Protein AF-A0A936KXC2-F1 (afdb_monomer)

Solvent-accessible surface area (backbone atoms only — not comparable to full-atom values): 11146 Å² total; per-residue (Å²): 132,54,77,66,50,55,51,51,50,52,52,43,51,49,46,44,64,73,44,43,49,52,55,50,49,54,51,53,69,64,45,80,49,76,72,37,62,70,39,70,72,42,46,54,49,48,48,54,33,63,31,92,86,5,58,47,42,47,47,50,52,55,43,52,54,50,52,52,51,49,50,53,52,50,54,52,50,52,51,50,51,50,52,52,49,51,52,51,49,50,51,49,52,51,52,51,53,52,50,51,52,52,51,54,52,50,52,52,50,52,51,53,49,45,43,65,73,45,51,52,58,52,52,51,55,48,50,44,50,54,34,45,75,73,73,38,84,56,79,75,73,89,73,89,55,93,49,73,69,28,52,52,48,52,53,50,38,51,50,51,52,51,52,50,52,56,52,52,51,53,52,52,54,52,54,60,71,73,44,99,75,82,78,91,79,72,86,82,66,74,72,77,72,79,82,117

Secondary structure (DSSP, 8-state):
--HHHHHHHHHHHHIIIIIIHHHHHHHHHH-SSGGGGTSHHHHHHHHHHHSTTSHHHHHHHHHHHHHHHHHHHHHHHHHHHHHHHHHHHHHHHHHHHHHHHHHHHHHHHHHHHHIIIIIHHHHHHHHHHHHHHTT--PPPPP----SHHHHHHHHHHHHHHHHHHHHHHHHHHHHHHHSS------TTSTTTTS--

Radius of gyration: 53.3 Å; Cα contacts (8 Å, |Δi|>4): 84; chains: 1; bounding box: 108×40×133 Å

Mean predicted aligned error: 12.62 Å

Sequence (196 aa):
MGKNDIETFKRITLLIEDTLFKYQKILITALPNYDSYLDQRNKNLIKKYVSPRGLITNCNNKILKRVNLLQTNFESSTTYAIQTLETANNRLKNTLIISVIILILSSLILTYTIITLFVFPISKIKHSLDELSLGILPPNISNQRRDEIGEIVNKLNELTTNLKKTAEFSLELGKEIVTPNSKRLAPTMFFKKLFA

pLDDT: mean 87.46, std 13.85, range [41.38, 98.44]

Foldseek 3Di:
DDPVLVVLVVVLVCLVPVFQVVLVVVLCVQPVDDVSCVDPVSVVSCCQAPNCPHRNVVSVVSSVVSVVVSVVVVVVVVVVVVVVVVVVVVVVVVVVVVVVVVVVVVVVVVVVCCCVVPVVLVVVLVVQVVCVVVVHLDDQDDAPDPDPSSVSSVVSNVVSVVVVVVVVVVVVVVVVVPDPDDDDDDPPPVPPPPPD

Structure (mmCIF, N/CA/C/O backbone):
data_AF-A0A936KXC2-F1
#
_entry.id   AF-A0A936KXC2-F1
#
loop_
_atom_site.group_PDB
_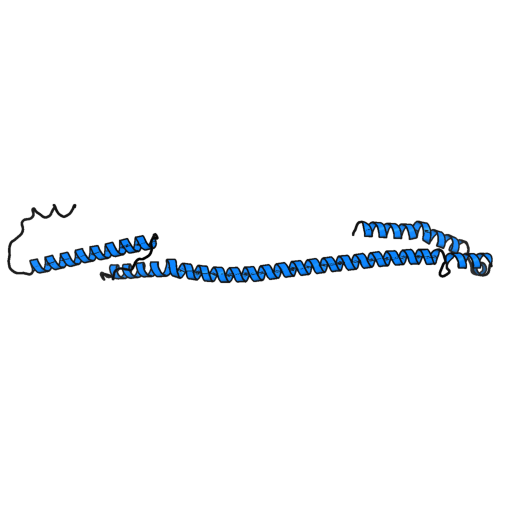atom_site.id
_atom_site.type_symbol
_atom_site.label_atom_id
_atom_site.label_alt_id
_atom_site.label_comp_id
_atom_site.label_asym_id
_atom_site.label_entity_id
_atom_site.label_seq_id
_atom_site.pdbx_PDB_ins_code
_atom_site.Cartn_x
_atom_site.Cartn_y
_atom_site.Cartn_z
_atom_site.occupancy
_atom_site.B_iso_or_equiv
_atom_site.auth_seq_id
_atom_site.auth_comp_id
_atom_site.auth_asym_id
_atom_site.auth_atom_id
_atom_site.pdbx_PDB_model_num
ATOM 1 N N . MET A 1 1 ? 8.541 4.662 -28.165 1.00 60.53 1 MET A N 1
ATOM 2 C CA . MET A 1 1 ? 9.823 4.799 -28.889 1.00 60.53 1 MET A CA 1
ATOM 3 C C . MET A 1 1 ? 10.273 6.244 -28.749 1.00 60.53 1 MET A C 1
ATOM 5 O O . MET A 1 1 ? 9.488 7.130 -29.079 1.00 60.53 1 MET A O 1
ATOM 9 N N . GLY A 1 2 ? 11.437 6.502 -28.147 1.00 77.62 2 GLY A N 1
ATOM 10 C CA . GLY A 1 2 ? 11.885 7.871 -27.882 1.00 77.62 2 GLY A CA 1
ATOM 11 C C . GLY A 1 2 ? 12.183 8.627 -29.180 1.00 77.62 2 GLY A C 1
ATOM 12 O O . GLY A 1 2 ? 12.541 8.013 -30.185 1.00 77.62 2 GLY A O 1
ATOM 13 N N . LYS A 1 3 ? 12.080 9.966 -29.179 1.00 80.12 3 LYS A N 1
ATOM 14 C CA . LYS A 1 3 ? 12.446 10.794 -30.353 1.00 80.12 3 LYS A CA 1
ATOM 15 C C . LYS A 1 3 ? 13.864 10.474 -30.864 1.00 80.12 3 LYS A C 1
ATOM 17 O O . LYS A 1 3 ? 14.079 10.422 -32.071 1.00 80.12 3 LYS A O 1
ATOM 22 N N . ASN A 1 4 ? 14.787 10.178 -29.946 1.00 84.69 4 ASN A N 1
ATOM 23 C CA . ASN A 1 4 ? 16.169 9.794 -30.243 1.00 84.69 4 ASN A CA 1
ATOM 24 C C . ASN A 1 4 ? 16.294 8.400 -30.898 1.00 84.69 4 ASN A C 1
ATOM 26 O O . ASN A 1 4 ? 17.124 8.192 -31.784 1.00 84.69 4 ASN A O 1
ATOM 30 N N . ASP A 1 5 ? 15.440 7.447 -30.520 1.00 87.69 5 ASP A N 1
ATOM 31 C CA . ASP A 1 5 ? 15.430 6.094 -31.097 1.00 87.69 5 ASP A CA 1
ATOM 32 C C . ASP A 1 5 ? 14.926 6.121 -32.543 1.00 87.69 5 ASP A C 1
ATOM 34 O O . ASP A 1 5 ? 15.494 5.476 -33.423 1.00 87.69 5 ASP A O 1
ATOM 38 N N . ILE A 1 6 ? 13.898 6.936 -32.807 1.00 89.69 6 ILE A N 1
ATOM 39 C CA . ILE A 1 6 ? 13.361 7.175 -34.154 1.00 89.69 6 ILE A CA 1
ATOM 40 C C . ILE A 1 6 ? 14.426 7.823 -35.045 1.00 89.69 6 ILE A C 1
ATOM 42 O O . ILE A 1 6 ? 14.602 7.427 -36.196 1.00 89.69 6 ILE A O 1
ATOM 46 N N . GLU A 1 7 ? 15.1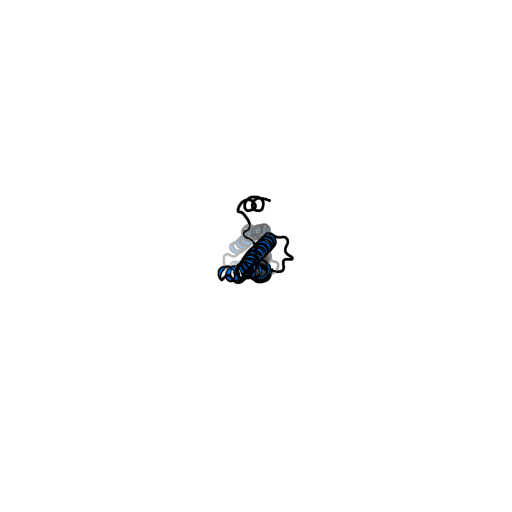59 8.809 -34.528 1.00 91.50 7 GLU A N 1
ATOM 47 C CA . GLU A 1 7 ? 16.256 9.441 -35.263 1.00 91.50 7 GLU A CA 1
ATOM 48 C C . GLU A 1 7 ? 17.405 8.459 -35.534 1.00 91.50 7 GLU A C 1
ATOM 50 O O . GLU A 1 7 ? 17.955 8.426 -36.637 1.00 91.50 7 GLU A O 1
ATOM 55 N N . THR A 1 8 ? 17.742 7.616 -34.557 1.00 90.06 8 THR A N 1
ATOM 56 C CA . THR A 1 8 ? 18.769 6.579 -34.706 1.00 90.06 8 THR A CA 1
ATOM 57 C C . THR A 1 8 ? 18.371 5.556 -35.764 1.00 90.06 8 THR A C 1
ATOM 59 O O . THR A 1 8 ? 19.192 5.246 -36.628 1.00 90.06 8 THR A O 1
ATOM 62 N N . PHE A 1 9 ? 17.114 5.106 -35.762 1.00 92.88 9 PHE A N 1
ATOM 63 C CA . PHE A 1 9 ? 16.564 4.215 -36.782 1.00 92.88 9 PHE A CA 1
ATOM 64 C C . PHE A 1 9 ? 16.626 4.843 -38.180 1.00 92.88 9 PHE A C 1
ATOM 66 O O . PHE A 1 9 ? 17.203 4.251 -39.087 1.00 92.88 9 PHE A O 1
ATOM 73 N N . LYS A 1 10 ? 16.163 6.092 -38.341 1.00 93.25 10 LYS A N 1
ATOM 74 C CA . LYS A 1 10 ? 16.259 6.825 -39.619 1.00 93.25 10 LYS A CA 1
ATOM 75 C C . LYS A 1 10 ? 17.698 6.921 -40.129 1.00 93.25 10 LYS A C 1
ATOM 77 O O . LYS A 1 10 ? 17.954 6.724 -41.311 1.00 93.25 10 LYS A O 1
ATOM 82 N N . ARG A 1 11 ? 18.660 7.196 -39.242 1.00 91.31 11 ARG A N 1
ATOM 83 C CA . ARG A 1 11 ? 20.088 7.250 -39.599 1.00 91.31 11 ARG A CA 1
ATOM 84 C C . ARG A 1 11 ? 20.647 5.889 -40.011 1.00 91.31 11 ARG A C 1
ATOM 86 O O . ARG A 1 11 ? 21.540 5.853 -40.850 1.00 91.31 11 ARG A O 1
ATOM 93 N N . ILE A 1 12 ? 20.164 4.793 -39.424 1.00 92.94 12 ILE A N 1
ATOM 94 C CA . ILE A 1 12 ? 20.518 3.435 -39.858 1.00 92.94 12 ILE A CA 1
ATOM 95 C C . ILE A 1 12 ? 19.991 3.196 -41.276 1.00 92.94 12 ILE A C 1
ATOM 97 O O . ILE A 1 12 ? 20.778 2.813 -42.137 1.00 92.94 12 ILE A O 1
ATOM 101 N N . THR A 1 13 ? 18.714 3.493 -41.533 1.00 92.50 13 THR A N 1
ATOM 102 C CA . THR A 1 13 ? 18.095 3.346 -42.860 1.00 92.50 13 THR A CA 1
ATOM 103 C C . THR A 1 13 ? 18.854 4.132 -43.929 1.00 92.50 13 THR A C 1
ATOM 105 O O . THR A 1 13 ? 19.267 3.548 -44.924 1.00 92.50 13 THR A O 1
ATOM 108 N N . LEU A 1 14 ? 19.168 5.410 -43.676 1.00 92.31 14 LEU A N 1
ATOM 109 C CA . LEU A 1 14 ? 19.949 6.241 -44.604 1.00 92.31 14 LEU A CA 1
ATOM 110 C C . LEU A 1 14 ? 21.352 5.673 -44.880 1.00 92.31 14 LEU A C 1
ATOM 112 O O . LEU A 1 14 ? 21.818 5.674 -46.016 1.00 92.31 14 L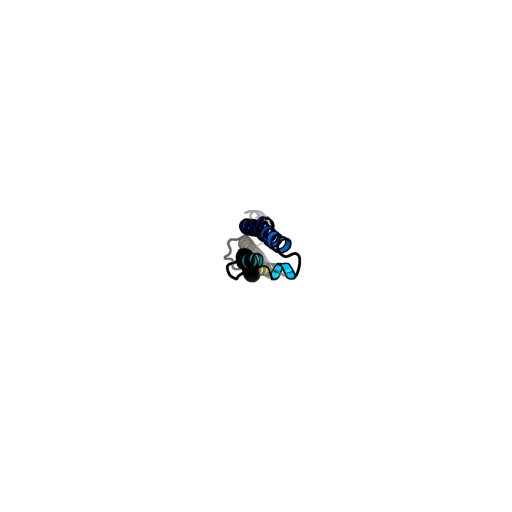EU A O 1
ATOM 116 N N . LEU A 1 15 ? 22.050 5.161 -43.858 1.00 91.88 15 LEU A N 1
ATOM 117 C CA . LEU A 1 15 ? 23.370 4.544 -44.050 1.00 91.88 15 LEU A CA 1
ATOM 118 C C . LEU A 1 15 ? 23.297 3.275 -44.906 1.00 91.88 15 LEU A C 1
ATOM 120 O O . LEU A 1 15 ? 24.219 3.010 -45.680 1.00 91.88 15 LEU A O 1
ATOM 124 N N . ILE A 1 16 ? 22.227 2.496 -44.764 1.00 91.69 16 ILE A N 1
ATOM 125 C CA . ILE A 1 16 ? 22.009 1.279 -45.544 1.00 91.69 16 ILE A CA 1
ATOM 126 C C . ILE A 1 16 ? 21.695 1.637 -47.003 1.00 91.69 16 ILE A C 1
ATOM 128 O O . ILE A 1 16 ? 22.405 1.191 -47.907 1.00 91.69 16 ILE A O 1
ATOM 132 N N . GLU A 1 17 ? 20.686 2.479 -47.222 1.00 91.50 17 GLU A N 1
ATOM 133 C CA . GLU A 1 17 ? 20.148 2.790 -48.550 1.00 91.50 17 GLU A CA 1
ATOM 134 C C . GLU A 1 17 ? 21.108 3.648 -49.387 1.00 91.50 17 GLU A C 1
ATOM 136 O O . GLU A 1 17 ? 21.478 3.261 -50.497 1.00 91.50 17 GLU A O 1
ATOM 141 N N . ASP A 1 18 ? 21.595 4.766 -48.841 1.00 90.00 18 ASP A N 1
ATOM 142 C CA . ASP A 1 18 ? 22.346 5.755 -49.628 1.00 90.00 18 ASP A CA 1
ATOM 143 C C . ASP A 1 18 ? 23.841 5.437 -49.737 1.00 90.00 18 ASP A C 1
ATOM 145 O O . ASP A 1 18 ? 24.536 5.920 -50.640 1.00 90.00 18 ASP A O 1
ATOM 149 N N . THR A 1 19 ? 24.369 4.644 -48.799 1.00 90.69 19 THR A N 1
ATOM 150 C CA . THR A 1 19 ? 25.815 4.419 -48.669 1.00 90.69 19 THR A CA 1
ATOM 151 C C . THR A 1 19 ? 26.193 2.956 -48.859 1.00 90.69 19 THR A C 1
ATOM 153 O O . THR A 1 19 ? 26.939 2.635 -49.788 1.00 90.69 19 THR A O 1
ATOM 156 N N . LEU A 1 20 ? 25.697 2.059 -48.004 1.00 91.62 20 LEU A N 1
ATOM 157 C CA . LEU A 1 20 ? 26.116 0.658 -48.003 1.00 91.62 20 LEU A CA 1
ATOM 158 C C . LEU A 1 20 ? 25.754 -0.041 -49.315 1.00 91.62 20 LEU A C 1
ATOM 160 O O . LEU A 1 20 ? 26.632 -0.621 -49.958 1.00 91.62 20 LEU A O 1
ATOM 164 N N . PHE A 1 21 ? 24.496 0.063 -49.749 1.00 93.50 21 PHE A N 1
ATOM 165 C CA . PHE A 1 21 ? 24.042 -0.544 -51.000 1.00 93.50 21 PHE A CA 1
ATOM 166 C C . PHE A 1 21 ? 24.741 0.050 -52.219 1.00 93.50 21 PHE A C 1
ATOM 168 O O . PHE A 1 21 ? 25.097 -0.684 -53.140 1.00 93.50 21 PHE A O 1
ATOM 175 N N . LYS A 1 22 ? 25.046 1.353 -52.210 1.00 92.12 22 LYS A N 1
ATOM 176 C CA . LYS A 1 22 ? 25.832 1.985 -53.276 1.00 92.12 22 LYS A CA 1
ATOM 177 C C . LYS A 1 22 ? 27.240 1.392 -53.368 1.00 92.12 22 LYS A C 1
ATOM 179 O O . LYS A 1 22 ? 27.697 1.073 -54.465 1.00 92.12 22 LYS A O 1
ATOM 184 N N . TYR A 1 23 ? 27.920 1.201 -52.237 1.00 91.19 23 TYR A N 1
ATOM 185 C CA . TYR A 1 23 ? 29.245 0.575 -52.205 1.00 91.19 23 TYR A CA 1
ATOM 186 C C . TYR A 1 23 ? 29.215 -0.897 -52.622 1.00 91.19 23 TYR A C 1
ATOM 188 O O . TYR A 1 23 ? 30.086 -1.334 -53.374 1.00 91.19 23 TYR A O 1
ATOM 196 N N . GLN A 1 24 ? 28.204 -1.648 -52.185 1.00 90.69 24 GLN A N 1
ATOM 197 C CA . GLN A 1 24 ? 28.018 -3.042 -52.587 1.00 90.69 24 GLN A CA 1
ATOM 198 C C . GLN A 1 24 ? 27.729 -3.161 -54.087 1.00 90.69 24 GLN A C 1
ATOM 200 O O . GLN A 1 24 ? 28.341 -3.988 -54.757 1.00 90.69 24 GLN A O 1
ATOM 205 N N . LYS A 1 25 ? 26.885 -2.287 -54.649 1.00 92.31 25 LYS A N 1
ATOM 206 C CA . LYS A 1 25 ? 26.570 -2.267 -56.084 1.00 92.31 25 LYS A CA 1
ATOM 207 C C . LYS A 1 25 ? 27.811 -2.039 -56.949 1.00 92.31 25 LYS A C 1
ATOM 209 O O . LYS A 1 25 ? 27.953 -2.703 -57.972 1.00 92.31 25 LYS A O 1
ATOM 214 N N . ILE A 1 26 ? 28.722 -1.151 -56.534 1.00 88.31 26 ILE A N 1
ATOM 215 C CA . ILE A 1 26 ? 30.000 -0.922 -57.234 1.00 88.31 26 ILE A CA 1
ATOM 216 C C . ILE A 1 26 ? 30.819 -2.217 -57.299 1.00 88.31 26 ILE A C 1
ATOM 218 O O . ILE A 1 26 ? 31.302 -2.576 -58.369 1.00 88.31 26 ILE A O 1
ATOM 222 N N . LEU A 1 27 ? 30.945 -2.935 -56.179 1.00 87.00 27 LEU A N 1
ATOM 223 C CA . LEU A 1 27 ? 31.672 -4.207 -56.128 1.00 87.00 27 LEU A CA 1
ATOM 224 C C . LEU A 1 27 ? 31.013 -5.294 -56.974 1.00 87.00 27 LEU A C 1
ATOM 226 O O . LEU A 1 27 ? 31.700 -5.933 -57.759 1.00 87.00 27 LEU A O 1
ATOM 230 N N . ILE A 1 28 ? 29.698 -5.476 -56.838 1.00 87.44 28 ILE A N 1
ATOM 231 C CA . ILE A 1 28 ? 28.942 -6.507 -57.566 1.00 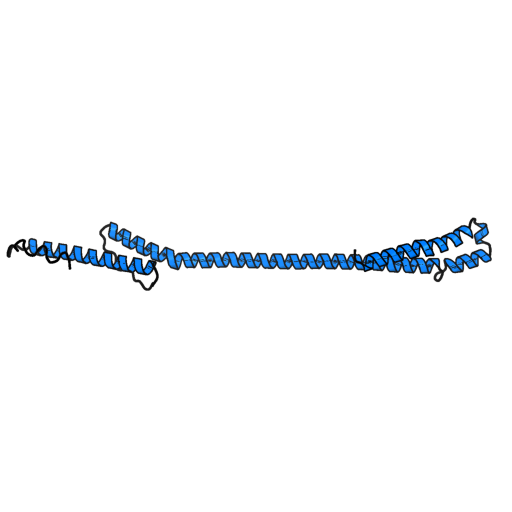87.44 28 ILE A CA 1
ATOM 232 C C . ILE A 1 28 ? 29.026 -6.269 -59.079 1.00 87.44 28 ILE A C 1
ATOM 234 O O . ILE A 1 28 ? 29.193 -7.211 -59.844 1.00 87.44 28 ILE A O 1
ATOM 238 N N . THR A 1 29 ? 28.977 -5.008 -59.517 1.00 88.94 29 THR A N 1
ATOM 239 C CA . THR A 1 29 ? 29.084 -4.661 -60.945 1.00 88.94 29 THR A CA 1
ATOM 240 C C . THR A 1 29 ? 30.508 -4.855 -61.478 1.00 88.94 29 THR A C 1
ATOM 242 O O . THR A 1 29 ? 30.682 -5.252 -62.625 1.00 88.94 29 THR A O 1
ATOM 245 N N . ALA A 1 30 ? 31.532 -4.582 -60.662 1.00 84.94 30 ALA A N 1
ATOM 246 C CA . ALA A 1 30 ? 32.938 -4.737 -61.047 1.00 84.94 30 ALA A CA 1
ATOM 247 C C . ALA A 1 30 ? 33.440 -6.193 -60.992 1.00 84.94 30 ALA A C 1
ATOM 249 O O . ALA A 1 30 ? 34.501 -6.494 -61.538 1.00 84.94 30 ALA A O 1
ATOM 250 N N . LEU A 1 31 ? 32.697 -7.088 -60.332 1.00 86.75 31 LEU A N 1
ATOM 251 C CA . LEU A 1 31 ? 33.062 -8.487 -60.097 1.00 86.75 31 LEU A CA 1
ATOM 252 C C . LEU A 1 31 ? 31.970 -9.457 -60.599 1.00 86.75 31 LEU A C 1
ATOM 254 O O . LEU A 1 31 ? 31.431 -10.228 -59.805 1.00 86.75 31 LEU A O 1
ATOM 258 N N . PRO A 1 32 ? 31.608 -9.435 -61.895 1.00 84.12 32 PRO A N 1
ATOM 259 C CA . PRO A 1 32 ? 30.508 -10.248 -62.419 1.00 84.12 32 PRO A CA 1
ATOM 260 C C . PRO A 1 32 ? 30.823 -11.750 -62.495 1.00 84.12 32 PRO A C 1
ATOM 262 O O . PRO A 1 32 ? 29.905 -12.565 -62.526 1.00 84.12 32 PRO A O 1
ATOM 265 N N . ASN A 1 33 ? 32.102 -12.129 -62.572 1.00 85.44 33 ASN A N 1
ATOM 266 C CA . ASN A 1 33 ? 32.541 -13.514 -62.752 1.00 85.44 33 ASN A CA 1
ATOM 267 C C . ASN A 1 33 ? 33.887 -13.785 -62.061 1.00 85.44 33 ASN A C 1
ATOM 269 O O . ASN A 1 33 ? 34.546 -12.866 -61.575 1.00 85.44 33 ASN A O 1
ATOM 273 N N . TYR A 1 34 ? 34.297 -15.055 -62.033 1.00 80.94 34 TYR A N 1
ATOM 274 C CA . TYR A 1 34 ? 35.524 -15.508 -61.373 1.00 80.94 34 TYR A CA 1
ATOM 275 C C . TYR A 1 34 ? 36.790 -14.807 -61.897 1.00 80.94 34 TYR A C 1
ATOM 277 O O . TYR A 1 34 ? 37.594 -14.323 -61.099 1.00 80.94 34 TYR A O 1
ATOM 285 N N . ASP A 1 35 ? 36.933 -14.655 -63.216 1.00 84.06 35 ASP A N 1
ATOM 286 C CA . ASP A 1 35 ? 38.114 -14.025 -63.826 1.00 84.06 35 ASP A CA 1
ATOM 287 C C . ASP A 1 35 ? 38.273 -12.553 -63.414 1.00 84.06 35 ASP A C 1
ATOM 289 O O . ASP A 1 35 ? 39.388 -12.047 -63.269 1.00 84.06 35 ASP A O 1
ATOM 293 N N . SER A 1 36 ? 37.161 -11.877 -63.109 1.00 82.44 36 SER A N 1
ATOM 294 C CA . SER A 1 36 ? 37.161 -10.498 -62.611 1.00 82.44 36 SER A CA 1
ATOM 295 C C . SER A 1 36 ? 37.861 -10.357 -61.255 1.00 82.44 36 SER A C 1
ATOM 297 O O . SER A 1 36 ? 38.370 -9.283 -60.948 1.00 82.44 36 SER A O 1
ATOM 299 N N . TYR A 1 37 ? 37.962 -11.416 -60.448 1.00 77.88 37 TYR A N 1
ATOM 300 C CA . TYR A 1 37 ? 38.707 -11.388 -59.181 1.00 77.88 37 TYR A CA 1
ATOM 301 C C . TYR A 1 37 ? 40.226 -11.482 -59.378 1.00 77.88 37 TYR A C 1
ATOM 303 O O . TYR A 1 37 ? 40.997 -11.121 -58.481 1.00 77.88 37 TYR A O 1
ATOM 311 N N . LEU A 1 38 ? 40.672 -11.956 -60.545 1.00 80.75 38 LEU A N 1
ATOM 312 C CA . LEU A 1 38 ? 42.086 -12.111 -60.869 1.00 80.75 38 LEU A CA 1
ATOM 313 C C . LEU A 1 38 ? 42.707 -10.803 -61.396 1.00 80.75 38 LEU A C 1
ATOM 315 O O . LEU A 1 38 ? 43.908 -10.603 -61.181 1.00 80.75 38 LEU A O 1
ATOM 319 N N . ASP A 1 39 ? 41.905 -9.888 -61.974 1.00 86.06 39 ASP A N 1
ATOM 320 C CA . ASP A 1 39 ? 42.352 -8.555 -62.428 1.00 86.06 39 ASP A CA 1
ATOM 321 C C . ASP A 1 39 ? 42.914 -7.732 -61.250 1.00 86.06 39 ASP A C 1
ATOM 323 O O . ASP A 1 39 ? 42.264 -7.495 -60.224 1.00 86.06 39 ASP A O 1
ATOM 327 N N . GLN A 1 40 ? 44.146 -7.247 -61.415 1.00 80.56 40 GLN A N 1
ATOM 328 C CA . GLN A 1 40 ? 44.852 -6.416 -60.446 1.00 80.56 40 GLN A CA 1
ATOM 329 C C . GLN A 1 40 ? 44.085 -5.132 -60.081 1.00 80.56 40 GLN A C 1
ATOM 331 O O . GLN A 1 40 ? 44.138 -4.681 -58.932 1.00 80.56 40 GLN A O 1
ATOM 336 N N . ARG A 1 41 ? 43.329 -4.551 -61.021 1.00 79.94 41 ARG A N 1
ATOM 337 C CA . ARG A 1 41 ? 42.482 -3.373 -60.763 1.00 79.94 41 ARG A CA 1
ATOM 338 C C . ARG A 1 41 ? 41.346 -3.699 -59.795 1.00 79.94 41 ARG A C 1
ATOM 340 O O . ARG A 1 41 ? 41.073 -2.923 -58.877 1.00 79.94 41 ARG A O 1
ATOM 347 N N . ASN A 1 42 ? 40.756 -4.880 -59.933 1.00 85.88 42 ASN A N 1
ATOM 348 C CA . ASN A 1 42 ? 39.669 -5.352 -59.083 1.00 85.88 42 ASN A CA 1
ATOM 349 C C . ASN A 1 42 ? 40.158 -5.785 -57.695 1.00 85.88 42 ASN A C 1
ATOM 351 O O . ASN A 1 42 ? 39.489 -5.504 -56.701 1.00 85.88 42 ASN A O 1
ATOM 355 N N . LYS A 1 43 ? 41.371 -6.340 -57.577 1.00 84.69 43 LYS A N 1
ATOM 356 C CA . LYS A 1 43 ? 42.013 -6.604 -56.273 1.00 84.69 43 LYS A CA 1
ATOM 357 C C . LYS A 1 43 ? 42.195 -5.329 -55.443 1.00 84.69 43 LYS A C 1
ATOM 359 O O . LYS A 1 43 ? 41.899 -5.316 -54.246 1.00 84.69 43 LYS A O 1
ATOM 364 N N . ASN A 1 44 ? 42.615 -4.231 -56.076 1.00 84.62 44 ASN A N 1
ATOM 365 C CA . ASN A 1 44 ? 42.722 -2.925 -55.416 1.00 84.62 44 ASN A CA 1
ATOM 366 C C . ASN A 1 44 ? 41.350 -2.375 -54.993 1.00 84.62 44 ASN A C 1
ATOM 368 O O . ASN A 1 44 ? 41.221 -1.791 -53.914 1.00 84.62 44 ASN A O 1
ATOM 372 N N . LEU A 1 45 ? 40.319 -2.601 -55.812 1.00 85.62 45 LEU A N 1
ATOM 373 C CA . LEU A 1 45 ? 38.940 -2.225 -55.508 1.00 85.62 45 LEU A CA 1
ATOM 374 C C . LEU A 1 45 ? 38.414 -3.011 -54.295 1.00 85.62 45 LEU A C 1
ATOM 376 O O . LEU A 1 45 ? 37.988 -2.404 -53.314 1.00 85.62 45 LEU A O 1
ATOM 380 N N . ILE A 1 46 ? 38.554 -4.338 -54.277 1.00 86.00 46 ILE A N 1
ATOM 381 C CA . ILE A 1 46 ? 38.195 -5.185 -53.126 1.00 86.00 46 ILE A CA 1
ATOM 382 C C . ILE A 1 46 ? 38.912 -4.709 -51.858 1.00 86.00 46 ILE A C 1
ATOM 384 O O . ILE A 1 46 ? 38.274 -4.526 -50.818 1.00 86.00 46 ILE A O 1
ATOM 388 N N . LYS A 1 47 ? 40.216 -4.416 -51.940 1.00 87.56 47 LYS A N 1
ATOM 389 C CA . LYS A 1 47 ? 40.982 -3.891 -50.803 1.00 87.56 47 LYS A CA 1
ATOM 390 C C . LYS A 1 47 ? 40.405 -2.564 -50.291 1.00 87.56 47 LYS A C 1
ATOM 392 O O . LYS A 1 47 ? 40.232 -2.395 -49.088 1.00 87.56 47 LYS A O 1
ATOM 397 N N . LYS A 1 48 ? 40.033 -1.640 -51.179 1.00 89.31 48 LYS A N 1
ATOM 398 C CA . LYS A 1 48 ? 39.455 -0.335 -50.809 1.00 89.31 48 LYS A CA 1
ATOM 399 C C . LYS A 1 48 ? 38.090 -0.447 -50.118 1.00 89.31 48 LYS A C 1
ATOM 401 O O . LYS A 1 48 ? 37.792 0.346 -49.225 1.00 89.31 48 LYS A O 1
ATOM 406 N N . TYR A 1 49 ? 37.253 -1.401 -50.517 1.00 89.06 49 TYR A N 1
ATOM 407 C CA . TYR A 1 49 ? 35.878 -1.495 -50.019 1.00 89.06 49 TYR A CA 1
ATOM 408 C C . TYR A 1 49 ? 35.699 -2.505 -48.875 1.00 89.06 49 TYR A C 1
ATOM 410 O O . TYR A 1 49 ? 34.979 -2.191 -47.931 1.00 89.06 49 TYR A O 1
ATOM 418 N N . VAL A 1 50 ? 36.367 -3.663 -48.911 1.00 88.62 50 VAL A N 1
ATOM 419 C CA . VAL A 1 50 ? 36.090 -4.817 -48.022 1.00 88.62 50 VAL A CA 1
ATOM 420 C C . VAL A 1 50 ? 37.147 -5.029 -46.935 1.00 88.62 50 VAL A C 1
ATOM 422 O O . VAL A 1 50 ? 36.873 -5.684 -45.934 1.00 88.62 50 VAL A O 1
ATOM 425 N N . SER A 1 51 ? 38.352 -4.462 -47.068 1.00 87.06 51 SER A N 1
ATOM 426 C CA . SER A 1 51 ? 39.393 -4.613 -46.032 1.00 87.06 51 SER A CA 1
ATOM 427 C C . SER A 1 51 ? 38.911 -4.161 -44.640 1.00 87.06 51 SER A C 1
ATOM 429 O O . SER A 1 51 ? 37.915 -3.446 -44.538 1.00 87.06 51 SER A O 1
ATOM 431 N N . PRO A 1 52 ? 39.629 -4.479 -43.546 1.00 83.56 52 PRO A N 1
ATOM 432 C CA . PRO A 1 52 ? 39.240 -4.052 -42.195 1.00 83.56 52 PRO A CA 1
ATOM 433 C C . PRO A 1 52 ? 39.018 -2.535 -42.031 1.00 83.56 52 PRO A C 1
ATOM 435 O O . PRO A 1 52 ? 38.234 -2.105 -41.191 1.00 83.56 52 PRO A O 1
ATOM 438 N N . ARG A 1 53 ? 39.675 -1.711 -42.863 1.00 83.38 53 ARG A N 1
ATOM 439 C CA . ARG A 1 53 ? 39.473 -0.248 -42.962 1.00 83.38 53 ARG A CA 1
ATOM 440 C C . ARG A 1 53 ? 38.717 0.189 -44.225 1.00 83.38 53 ARG A C 1
ATOM 442 O O . ARG A 1 53 ? 38.699 1.369 -44.562 1.00 83.38 53 ARG A O 1
ATOM 449 N N . GLY A 1 54 ? 38.142 -0.763 -44.945 1.00 90.00 54 GLY A N 1
ATOM 450 C CA . GLY A 1 54 ? 37.404 -0.546 -46.177 1.00 90.00 54 GLY A CA 1
ATOM 451 C C . GLY A 1 54 ? 36.067 0.150 -45.937 1.00 90.00 54 GLY A C 1
ATOM 452 O O . GLY A 1 54 ? 35.526 0.157 -44.828 1.00 90.00 54 GLY A O 1
ATOM 453 N N . LEU A 1 55 ? 35.535 0.762 -46.993 1.00 90.44 55 LEU A N 1
ATOM 454 C CA . LEU A 1 55 ? 34.325 1.585 -46.920 1.00 90.44 55 LEU A CA 1
ATOM 455 C C . LEU A 1 55 ? 33.074 0.804 -46.484 1.00 90.44 55 LEU A C 1
ATOM 457 O O . LEU A 1 55 ? 32.286 1.329 -45.697 1.00 90.44 55 LEU A O 1
ATOM 461 N N . ILE A 1 56 ? 32.911 -0.444 -46.940 1.00 91.75 56 ILE A N 1
ATOM 462 C CA . ILE A 1 56 ? 31.792 -1.316 -46.547 1.00 91.75 56 ILE A CA 1
ATOM 463 C C . ILE A 1 56 ? 31.946 -1.738 -45.095 1.00 91.75 56 ILE A C 1
ATOM 465 O O . ILE A 1 56 ? 31.017 -1.567 -44.314 1.00 91.75 56 ILE A O 1
ATOM 469 N N . THR A 1 57 ? 33.125 -2.223 -44.710 1.00 90.56 57 THR A N 1
ATOM 470 C CA . THR A 1 57 ? 33.397 -2.673 -43.339 1.00 90.56 57 THR A CA 1
ATOM 471 C C . THR A 1 57 ? 33.193 -1.543 -42.328 1.00 90.56 57 THR A C 1
ATOM 473 O O . THR A 1 57 ? 32.550 -1.733 -41.299 1.00 90.56 57 THR A O 1
ATOM 476 N N . ASN A 1 58 ? 33.646 -0.326 -42.644 1.00 91.88 58 ASN A N 1
ATOM 477 C CA . ASN A 1 58 ? 33.401 0.855 -41.815 1.00 91.88 58 ASN A CA 1
ATOM 478 C C . ASN A 1 58 ? 31.902 1.201 -41.734 1.00 91.88 58 ASN A C 1
ATOM 480 O O . ASN A 1 58 ? 31.383 1.469 -40.651 1.00 91.88 58 ASN A O 1
ATOM 484 N N . CYS A 1 59 ? 31.189 1.170 -42.865 1.00 91.25 59 CYS A N 1
ATOM 485 C CA . CYS A 1 59 ? 29.747 1.416 -42.896 1.00 91.25 59 CYS A CA 1
ATOM 486 C C . CYS A 1 59 ? 28.975 0.381 -42.055 1.00 91.25 59 CYS A C 1
ATOM 488 O O . CYS A 1 59 ? 28.186 0.769 -41.194 1.00 91.25 59 CYS A O 1
ATOM 490 N N . ASN A 1 60 ? 29.288 -0.908 -42.204 1.00 93.00 60 ASN A N 1
ATOM 491 C CA . ASN A 1 60 ? 28.723 -1.993 -41.401 1.00 93.00 60 ASN A CA 1
ATOM 492 C C . ASN A 1 60 ? 28.987 -1.793 -39.907 1.00 93.00 60 ASN A C 1
ATOM 494 O O . ASN A 1 60 ? 28.058 -1.869 -39.111 1.00 93.00 60 ASN A O 1
ATOM 498 N N . ASN A 1 61 ? 30.217 -1.451 -39.513 1.00 94.06 61 ASN A N 1
ATOM 499 C CA . ASN A 1 61 ? 30.544 -1.190 -38.109 1.00 94.06 61 ASN A CA 1
ATOM 500 C C . ASN A 1 61 ? 29.756 0.001 -37.540 1.00 94.06 61 ASN A C 1
ATOM 502 O O . ASN A 1 61 ? 29.315 -0.038 -36.391 1.00 94.06 61 ASN A O 1
ATOM 506 N N . LYS A 1 62 ? 29.534 1.057 -38.337 1.00 93.75 62 LYS A N 1
ATOM 507 C CA . LYS A 1 62 ? 28.679 2.190 -37.941 1.00 93.75 62 LYS A CA 1
ATOM 508 C C . LYS A 1 62 ? 27.224 1.766 -37.754 1.00 93.75 62 LYS A C 1
ATOM 510 O O . LYS A 1 62 ? 26.596 2.221 -36.800 1.00 93.75 62 LYS A O 1
ATOM 515 N N . ILE A 1 63 ? 26.700 0.922 -38.641 1.00 94.94 63 ILE A N 1
ATOM 516 C CA . ILE A 1 63 ? 25.340 0.379 -38.540 1.00 94.94 63 ILE A CA 1
ATOM 517 C C . ILE A 1 63 ? 25.219 -0.487 -37.284 1.00 94.94 63 ILE A C 1
ATOM 519 O O . ILE A 1 63 ? 24.368 -0.202 -36.447 1.00 94.94 63 ILE A O 1
ATOM 523 N N . LEU A 1 64 ? 26.123 -1.451 -37.084 1.00 95.25 64 LEU A N 1
ATOM 524 C CA . LEU A 1 64 ? 26.150 -2.321 -35.902 1.00 95.25 64 LEU A CA 1
ATOM 525 C C . LEU A 1 64 ? 26.219 -1.520 -34.601 1.00 95.25 64 LEU A C 1
ATOM 527 O O . LEU A 1 64 ? 25.443 -1.763 -33.682 1.00 95.25 64 LEU A O 1
ATOM 531 N N . LYS A 1 65 ? 27.081 -0.497 -34.534 1.00 95.06 65 LYS A N 1
ATOM 532 C CA . LYS A 1 65 ? 27.169 0.381 -33.360 1.00 95.06 65 LYS A CA 1
ATOM 533 C C . LYS A 1 65 ? 25.838 1.075 -33.056 1.00 95.06 65 LYS A C 1
ATOM 535 O O . LYS A 1 65 ? 25.478 1.215 -31.891 1.00 95.06 65 LYS A O 1
ATOM 540 N N . ARG A 1 66 ? 25.111 1.523 -34.084 1.00 94.44 66 ARG A N 1
ATOM 541 C CA . ARG A 1 66 ? 23.806 2.184 -33.921 1.00 94.44 66 ARG A CA 1
ATOM 542 C C . ARG A 1 66 ? 22.695 1.200 -33.556 1.00 94.44 66 ARG A C 1
ATOM 544 O O . ARG A 1 66 ? 21.844 1.557 -32.753 1.00 94.44 66 ARG A O 1
ATOM 551 N N . VAL A 1 67 ? 22.715 -0.013 -34.108 1.00 95.81 67 VAL A N 1
ATOM 552 C CA . VAL A 1 67 ? 21.779 -1.088 -33.740 1.00 95.81 67 VAL A CA 1
ATOM 553 C C . VAL A 1 67 ? 21.973 -1.479 -32.275 1.00 95.81 67 VAL A C 1
ATOM 555 O O . VAL A 1 67 ? 21.004 -1.489 -31.524 1.00 95.81 67 VAL A O 1
ATOM 558 N N . ASN A 1 68 ? 23.219 -1.684 -31.840 1.00 96.12 68 ASN A N 1
ATOM 559 C CA . ASN A 1 68 ? 23.525 -1.989 -30.441 1.00 96.12 68 ASN A CA 1
ATOM 560 C C . ASN A 1 68 ? 23.092 -0.853 -29.509 1.00 96.12 68 ASN A C 1
ATOM 562 O O . ASN A 1 68 ? 22.505 -1.114 -28.468 1.00 96.12 68 ASN A O 1
ATOM 566 N N . LEU A 1 69 ? 23.316 0.408 -29.901 1.00 94.19 69 LEU A N 1
ATOM 567 C CA . LEU A 1 69 ? 22.836 1.564 -29.138 1.00 94.19 69 LEU A CA 1
ATOM 568 C C . LEU A 1 69 ? 21.306 1.544 -28.976 1.00 94.19 69 LEU A C 1
ATOM 570 O O . LEU A 1 69 ? 20.795 1.768 -27.879 1.00 94.19 69 LEU A O 1
ATOM 574 N N . LEU A 1 70 ? 20.575 1.258 -30.057 1.00 94.38 70 LEU A N 1
ATOM 575 C CA . LEU A 1 70 ? 19.116 1.163 -30.035 1.00 94.38 70 LEU A CA 1
ATOM 576 C C . LEU A 1 70 ? 18.643 0.032 -29.110 1.00 94.38 70 LEU A C 1
ATOM 578 O O . LEU A 1 70 ? 17.727 0.237 -28.316 1.00 94.38 70 LEU A O 1
ATOM 582 N N . GLN A 1 71 ? 19.298 -1.128 -29.173 1.00 94.12 71 GLN A N 1
ATOM 583 C CA . GLN A 1 71 ? 19.021 -2.254 -28.285 1.00 94.12 71 GLN A CA 1
ATOM 584 C C . GLN A 1 71 ? 19.258 -1.879 -26.816 1.00 94.12 71 GLN A C 1
ATOM 586 O O . GLN A 1 71 ? 18.363 -2.058 -25.994 1.00 94.12 71 GLN A O 1
ATOM 591 N N . THR A 1 72 ? 20.405 -1.277 -26.485 1.00 94.31 72 THR A N 1
ATOM 592 C CA . THR A 1 72 ? 20.716 -0.881 -25.101 1.00 94.31 72 THR A CA 1
ATOM 593 C C . THR A 1 72 ? 19.749 0.170 -24.555 1.00 94.31 72 THR A C 1
ATOM 595 O O . THR A 1 72 ? 19.374 0.119 -23.382 1.00 94.31 72 THR A O 1
ATOM 598 N N . ASN A 1 73 ? 19.301 1.107 -25.398 1.00 93.00 73 ASN A N 1
ATOM 599 C CA . ASN A 1 73 ? 18.294 2.098 -25.017 1.00 93.00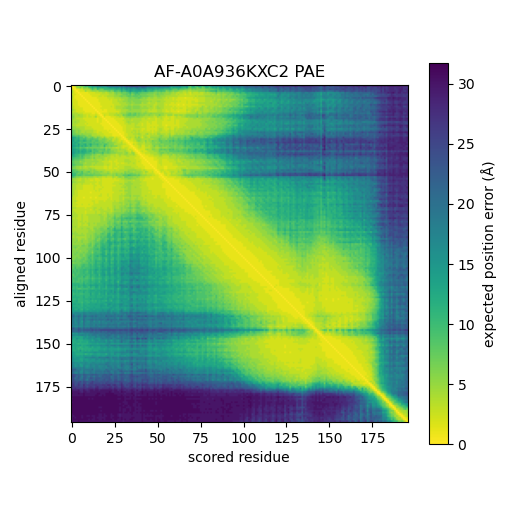 73 ASN A CA 1
ATOM 600 C C . ASN A 1 73 ? 16.947 1.434 -24.723 1.00 93.00 73 ASN A C 1
ATOM 602 O O . ASN A 1 73 ? 16.269 1.804 -23.760 1.00 93.00 73 ASN A O 1
ATOM 606 N N . PHE A 1 74 ? 16.560 0.460 -25.549 1.00 91.88 74 PHE A N 1
ATOM 607 C CA . PHE A 1 74 ? 15.330 -0.297 -25.367 1.00 91.88 74 PHE A CA 1
ATOM 608 C C . PHE A 1 74 ? 15.369 -1.110 -24.069 1.00 91.88 74 PHE A C 1
ATOM 610 O O . PHE A 1 74 ? 14.481 -0.956 -23.234 1.00 91.88 74 PHE A O 1
ATOM 617 N N . GLU A 1 75 ? 16.432 -1.884 -23.843 1.00 93.94 75 GLU A N 1
ATOM 618 C CA . GLU A 1 75 ? 16.633 -2.668 -22.617 1.00 93.94 75 GLU A CA 1
ATOM 619 C C . GLU A 1 75 ? 16.604 -1.777 -21.367 1.00 93.94 75 GLU A C 1
ATOM 621 O O . GLU A 1 75 ? 15.865 -2.051 -20.417 1.00 93.94 75 GLU A O 1
ATOM 626 N N . SER A 1 76 ? 17.311 -0.646 -21.392 1.00 93.06 76 SER A N 1
ATOM 627 C CA . SER A 1 76 ? 17.315 0.315 -20.280 1.00 93.06 76 SER A CA 1
ATOM 628 C C . SER A 1 76 ? 15.928 0.911 -20.024 1.00 93.06 76 SER A C 1
ATOM 630 O O . SER A 1 76 ? 15.495 1.002 -18.876 1.00 93.06 76 SER A O 1
ATOM 632 N N . SER A 1 77 ? 15.193 1.267 -21.083 1.00 91.12 77 SER A N 1
ATOM 633 C CA . SER A 1 77 ? 13.831 1.809 -20.968 1.00 91.12 77 SER A CA 1
ATOM 634 C C . SER A 1 77 ? 12.853 0.779 -20.401 1.00 91.12 77 SER A C 1
ATOM 636 O O . SER A 1 77 ? 12.036 1.109 -19.543 1.00 91.12 77 SER A O 1
ATOM 638 N N . THR A 1 78 ? 12.944 -0.476 -20.852 1.00 93.25 78 THR A N 1
ATOM 639 C CA . THR A 1 78 ? 12.111 -1.569 -20.326 1.00 93.25 78 THR A CA 1
ATOM 640 C C . THR A 1 78 ? 12.420 -1.857 -18.862 1.00 93.25 78 THR A C 1
ATOM 642 O O . THR A 1 78 ? 11.501 -1.969 -18.057 1.00 93.25 78 THR A O 1
ATOM 645 N N . THR A 1 79 ? 13.701 -1.875 -18.489 1.00 96.12 79 THR A N 1
ATOM 646 C CA . THR A 1 79 ? 14.141 -2.101 -17.108 1.00 96.12 79 THR A CA 1
ATOM 647 C C . THR A 1 79 ? 13.667 -0.974 -16.196 1.00 96.12 79 THR A C 1
ATOM 649 O O . THR A 1 79 ? 13.113 -1.234 -15.131 1.00 96.12 79 THR A O 1
ATOM 652 N N . TYR A 1 80 ? 13.799 0.280 -16.635 1.00 95.94 80 TYR A N 1
ATOM 653 C CA . TYR A 1 80 ? 13.285 1.438 -15.906 1.00 95.94 80 TYR A CA 1
ATOM 654 C C . TYR A 1 80 ? 11.762 1.376 -15.718 1.00 95.94 80 TYR A C 1
ATOM 656 O O . TYR A 1 80 ? 11.259 1.650 -14.627 1.00 95.94 80 TYR A O 1
ATOM 664 N N . ALA A 1 81 ? 11.018 0.985 -16.758 1.00 95.44 81 ALA A N 1
ATOM 665 C CA . ALA A 1 81 ? 9.569 0.828 -16.678 1.00 95.44 81 ALA A CA 1
ATOM 666 C C . ALA A 1 81 ? 9.169 -0.271 -15.679 1.00 95.44 81 ALA A C 1
ATOM 668 O O . ALA A 1 81 ? 8.285 -0.047 -14.855 1.00 95.44 81 ALA A O 1
ATOM 669 N N . ILE A 1 82 ? 9.854 -1.420 -15.699 1.00 96.19 82 ILE A N 1
ATOM 670 C CA . ILE A 1 82 ? 9.640 -2.518 -14.744 1.00 96.19 82 ILE A CA 1
ATOM 671 C C . ILE A 1 82 ? 9.931 -2.054 -13.314 1.00 96.19 82 ILE A C 1
ATOM 673 O O . ILE A 1 82 ? 9.073 -2.192 -12.449 1.00 96.19 82 ILE A O 1
ATOM 677 N N . GLN A 1 83 ? 11.078 -1.420 -13.067 1.00 97.12 83 GLN A N 1
ATOM 678 C CA . GLN A 1 83 ? 11.430 -0.899 -11.740 1.00 97.12 83 GLN A CA 1
ATOM 679 C C . GLN A 1 83 ? 10.424 0.148 -11.243 1.00 97.12 83 GLN A C 1
ATOM 681 O O . GLN A 1 83 ? 10.047 0.169 -10.069 1.00 97.12 83 GLN A O 1
ATOM 686 N N . THR A 1 84 ? 9.944 1.014 -12.135 1.00 97.00 84 THR A N 1
ATOM 687 C CA . THR A 1 84 ? 8.910 2.005 -11.810 1.00 97.00 84 THR A CA 1
ATOM 688 C C . THR A 1 84 ? 7.594 1.321 -11.433 1.00 97.00 84 THR A C 1
ATOM 690 O O . THR A 1 84 ? 6.957 1.703 -10.451 1.00 97.00 84 THR A O 1
ATOM 693 N N . LEU A 1 85 ? 7.198 0.271 -12.155 1.00 96.94 85 LEU A N 1
ATOM 694 C CA . LEU A 1 85 ? 6.011 -0.517 -11.821 1.00 96.94 85 LEU A CA 1
ATOM 695 C C . LEU A 1 85 ? 6.171 -1.269 -10.497 1.00 96.94 85 LEU A C 1
ATOM 697 O O . LEU A 1 85 ? 5.261 -1.241 -9.672 1.00 96.94 85 LEU A O 1
ATOM 701 N N . GLU A 1 86 ? 7.317 -1.900 -10.253 1.00 97.56 86 GLU A N 1
ATOM 702 C CA . GLU A 1 86 ? 7.594 -2.611 -9.003 1.00 97.56 86 GLU A CA 1
ATOM 703 C C . GLU A 1 86 ? 7.584 -1.669 -7.800 1.00 97.56 86 GLU A C 1
ATOM 705 O O . GLU A 1 86 ? 6.958 -1.965 -6.782 1.00 97.56 86 GLU A O 1
ATOM 710 N N . THR A 1 87 ? 8.217 -0.502 -7.919 1.00 97.50 87 THR A N 1
ATOM 711 C CA . THR A 1 87 ? 8.210 0.508 -6.854 1.00 97.50 87 THR A CA 1
ATOM 712 C C . THR A 1 87 ? 6.810 1.064 -6.606 1.00 97.50 87 THR A C 1
ATOM 714 O O . THR A 1 87 ? 6.412 1.188 -5.446 1.00 97.50 87 THR A O 1
ATOM 717 N N . ALA A 1 88 ? 6.026 1.344 -7.652 1.00 97.00 88 ALA A N 1
ATOM 718 C CA . ALA A 1 88 ? 4.631 1.760 -7.514 1.00 97.00 88 ALA A CA 1
ATOM 719 C C . ALA A 1 88 ? 3.772 0.672 -6.849 1.00 97.00 88 ALA A C 1
ATOM 721 O O . ALA A 1 88 ? 3.014 0.966 -5.925 1.00 97.00 88 ALA A O 1
ATOM 722 N N . ASN A 1 89 ? 3.939 -0.590 -7.251 1.00 97.69 89 ASN A N 1
ATOM 723 C CA . ASN A 1 89 ? 3.223 -1.722 -6.673 1.00 97.69 89 ASN A CA 1
ATOM 724 C C . ASN A 1 89 ? 3.605 -1.943 -5.201 1.00 97.69 89 ASN A C 1
ATOM 726 O O . ASN A 1 89 ? 2.740 -2.172 -4.362 1.00 97.69 89 ASN A O 1
ATOM 730 N N . ASN A 1 90 ? 4.886 -1.814 -4.853 1.00 97.75 90 ASN A N 1
ATOM 731 C CA . ASN A 1 90 ? 5.347 -1.926 -3.469 1.00 97.75 90 ASN A CA 1
ATOM 732 C C . ASN A 1 90 ? 4.822 -0.780 -2.598 1.00 97.75 90 ASN A C 1
ATOM 734 O O . ASN A 1 90 ? 4.388 -1.023 -1.472 1.00 97.75 90 ASN A O 1
ATOM 738 N N . ARG A 1 91 ? 4.789 0.453 -3.121 1.00 97.19 91 ARG A N 1
ATOM 739 C CA . ARG A 1 91 ? 4.150 1.588 -2.438 1.00 97.19 91 ARG A CA 1
ATOM 740 C C . ARG A 1 91 ? 2.668 1.320 -2.202 1.00 97.19 91 ARG A C 1
ATOM 742 O O . ARG A 1 91 ? 2.214 1.467 -1.074 1.00 97.19 91 ARG A O 1
ATOM 749 N N . LEU A 1 92 ? 1.948 0.861 -3.227 1.00 97.81 92 LEU A N 1
ATOM 750 C CA . LEU A 1 92 ? 0.533 0.516 -3.121 1.00 97.81 92 LEU A CA 1
ATOM 751 C C . LEU A 1 92 ? 0.297 -0.573 -2.067 1.00 97.81 92 LEU A C 1
ATOM 753 O O . LEU A 1 92 ? -0.535 -0.387 -1.184 1.00 97.81 92 LEU A O 1
ATOM 757 N N . LYS A 1 93 ? 1.055 -1.675 -2.112 1.00 97.94 93 LYS A N 1
ATOM 758 C CA . LYS A 1 93 ? 0.978 -2.756 -1.117 1.00 97.94 93 LYS A CA 1
ATOM 759 C C . LYS A 1 93 ? 1.195 -2.235 0.300 1.00 97.94 93 LYS A C 1
ATOM 761 O O . LYS A 1 93 ? 0.411 -2.558 1.186 1.00 97.94 93 LYS A O 1
ATOM 766 N N . ASN A 1 94 ? 2.221 -1.410 0.509 1.00 97.38 94 ASN A N 1
ATOM 767 C CA . ASN A 1 94 ? 2.508 -0.853 1.827 1.00 97.38 94 ASN A CA 1
ATOM 768 C C . ASN A 1 94 ? 1.378 0.067 2.313 1.00 97.38 94 ASN A C 1
ATOM 770 O O . ASN A 1 94 ? 0.932 -0.054 3.451 1.00 97.38 94 ASN A O 1
ATOM 774 N N . THR A 1 95 ? 0.860 0.938 1.441 1.00 97.69 95 THR A N 1
ATOM 775 C CA . THR A 1 95 ? -0.292 1.789 1.761 1.00 97.69 95 THR A CA 1
ATOM 776 C C . THR A 1 95 ? -1.522 0.957 2.119 1.00 97.69 95 THR A C 1
ATOM 778 O O . THR A 1 95 ? -2.145 1.235 3.136 1.00 97.69 95 THR A O 1
ATOM 781 N N . LEU A 1 96 ? -1.831 -0.100 1.359 1.00 98.31 96 LEU A N 1
ATOM 782 C CA . LEU A 1 96 ? -2.955 -0.993 1.654 1.00 98.31 96 LEU A CA 1
ATOM 783 C C . LEU A 1 96 ? -2.804 -1.683 3.014 1.00 98.31 96 LEU A C 1
ATOM 785 O O . LEU A 1 96 ? -3.750 -1.688 3.798 1.00 98.31 96 LEU A O 1
ATOM 789 N N . ILE A 1 97 ? -1.619 -2.223 3.318 1.00 98.31 97 ILE A N 1
ATOM 790 C CA . ILE A 1 97 ? -1.350 -2.879 4.607 1.00 98.31 97 ILE A CA 1
ATOM 791 C C . ILE A 1 97 ? -1.551 -1.891 5.763 1.00 98.31 97 ILE A C 1
ATOM 793 O O . ILE A 1 97 ? -2.257 -2.201 6.722 1.00 98.31 97 ILE A O 1
ATOM 797 N N . ILE A 1 98 ? -0.990 -0.684 5.656 1.00 98.25 98 ILE A N 1
ATOM 798 C CA . ILE A 1 98 ? -1.130 0.357 6.682 1.00 98.25 98 ILE A CA 1
ATOM 799 C C . ILE A 1 98 ? -2.600 0.768 6.847 1.00 98.25 98 ILE A C 1
ATOM 801 O O . ILE A 1 98 ? -3.084 0.864 7.973 1.00 98.25 98 ILE A O 1
ATOM 805 N N . SER A 1 99 ? -3.336 0.962 5.749 1.00 98.25 99 SER A N 1
ATOM 806 C CA . SER A 1 99 ? -4.760 1.304 5.797 1.00 98.25 99 SER A CA 1
ATOM 807 C C . SER A 1 99 ? -5.593 0.229 6.496 1.00 98.25 99 SER A C 1
ATOM 809 O O . SER A 1 99 ? -6.439 0.568 7.320 1.00 98.25 99 SER A O 1
ATOM 811 N N . VAL A 1 100 ? -5.337 -1.056 6.230 1.00 98.44 100 VAL A N 1
ATOM 812 C CA . VAL A 1 100 ? -6.039 -2.165 6.899 1.00 98.44 100 VAL A CA 1
ATOM 813 C C . VAL A 1 100 ? -5.762 -2.168 8.402 1.00 98.44 100 VAL A C 1
ATOM 815 O O . VAL A 1 100 ? -6.693 -2.300 9.194 1.00 98.44 100 VAL A O 1
ATOM 818 N N . ILE A 1 101 ? -4.508 -1.962 8.810 1.00 98.31 101 ILE A N 1
ATOM 819 C CA . ILE A 1 101 ? -4.142 -1.886 10.231 1.00 98.31 101 ILE A CA 1
ATOM 820 C C . ILE A 1 101 ? -4.874 -0.724 10.914 1.00 98.31 101 ILE A C 1
ATOM 822 O O . ILE A 1 101 ? -5.467 -0.909 11.976 1.00 98.31 101 ILE A O 1
ATOM 826 N N . ILE A 1 102 ? -4.889 0.456 10.289 1.00 98.44 102 ILE A N 1
ATOM 827 C CA . ILE A 1 102 ? -5.586 1.634 10.820 1.00 98.44 102 ILE A CA 1
ATOM 828 C C . ILE A 1 102 ? -7.091 1.375 10.950 1.00 98.44 102 ILE A C 1
ATOM 830 O O . ILE A 1 102 ? -7.676 1.762 11.957 1.00 98.44 102 ILE A O 1
ATOM 834 N N . LEU A 1 103 ? -7.715 0.706 9.976 1.00 98.44 103 LEU A N 1
ATOM 835 C CA . LEU A 1 103 ? -9.142 0.368 10.019 1.00 98.44 103 LEU A CA 1
ATOM 836 C C . LEU A 1 103 ? -9.485 -0.585 11.168 1.00 98.44 103 LEU A C 1
ATOM 838 O O . LEU A 1 103 ? -10.477 -0.385 11.865 1.00 98.44 103 LEU A O 1
ATOM 842 N N . ILE A 1 104 ? -8.660 -1.608 11.391 1.00 98.44 104 ILE A N 1
ATOM 843 C CA . ILE A 1 104 ? -8.875 -2.549 12.496 1.00 98.44 104 ILE A CA 1
ATOM 844 C C . ILE A 1 104 ? -8.729 -1.822 13.837 1.00 98.44 104 ILE A C 1
ATOM 846 O O . ILE A 1 104 ? -9.584 -1.955 14.715 1.00 98.44 104 ILE A O 1
ATOM 850 N N . LEU A 1 105 ? -7.679 -1.011 13.989 1.00 98.31 105 LEU A N 1
ATOM 851 C CA . LEU A 1 105 ? -7.441 -0.252 15.216 1.00 98.31 105 LEU A CA 1
ATOM 852 C C . LEU A 1 105 ? -8.551 0.768 15.485 1.00 98.31 105 LEU A C 1
ATOM 854 O O . LEU A 1 105 ? -9.042 0.846 16.610 1.00 98.31 105 LEU A O 1
ATOM 858 N N . SER A 1 106 ? -8.988 1.516 14.471 1.00 98.06 106 SER A N 1
ATOM 859 C CA . SER A 1 106 ? -10.063 2.498 14.629 1.00 98.06 106 SER A CA 1
ATOM 860 C C . SER A 1 106 ? -11.392 1.833 14.982 1.00 98.06 106 SER A C 1
ATOM 862 O O . SER A 1 106 ? -12.104 2.338 15.846 1.00 98.06 106 SER A O 1
ATOM 864 N N . SER A 1 107 ? -11.691 0.663 14.408 1.00 98.25 107 SER A N 1
ATOM 865 C CA . SER A 1 107 ? -12.875 -0.126 14.758 1.00 98.25 107 SER A CA 1
ATOM 866 C C . SER A 1 107 ? -12.855 -0.579 16.219 1.00 98.25 107 SER A C 1
ATOM 868 O O . SER A 1 107 ? -13.875 -0.495 16.906 1.00 98.25 107 SER A O 1
ATOM 870 N N . LEU A 1 108 ? -11.708 -1.051 16.714 1.00 98.12 108 LEU A N 1
ATOM 871 C CA . LEU A 1 108 ? -11.561 -1.471 18.111 1.00 98.12 108 LEU A CA 1
ATOM 872 C C . LEU A 1 108 ? -11.741 -0.292 19.070 1.00 98.12 108 LEU A C 1
ATOM 874 O O . LEU A 1 108 ? -12.496 -0.398 20.037 1.00 98.12 108 LEU A O 1
ATOM 878 N N . ILE A 1 109 ? -11.101 0.840 18.768 1.00 98.19 109 ILE A N 1
ATOM 879 C CA . ILE A 1 109 ? -11.223 2.069 19.56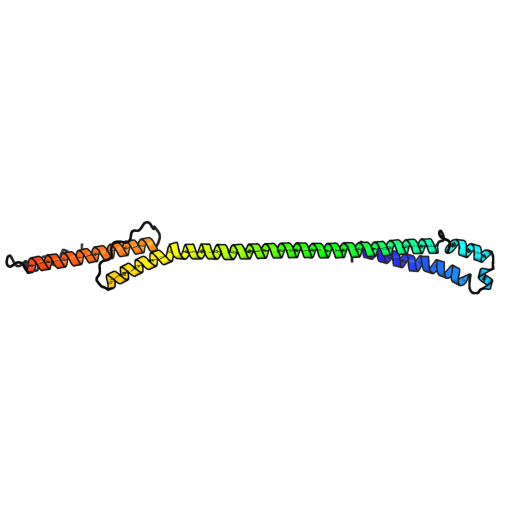0 1.00 98.19 109 ILE A CA 1
ATOM 880 C C . ILE A 1 109 ? -12.680 2.536 19.576 1.00 98.19 109 ILE A C 1
ATOM 882 O O . ILE A 1 109 ? -13.235 2.757 20.648 1.00 98.19 109 ILE A O 1
ATOM 886 N N . LEU A 1 110 ? -13.324 2.614 18.410 1.00 98.06 110 LEU A N 1
ATOM 887 C CA . LEU A 1 110 ? -14.712 3.050 18.294 1.00 98.06 110 LEU A CA 1
ATOM 888 C C . LEU A 1 110 ? -15.658 2.137 19.081 1.00 98.06 110 LEU A C 1
ATOM 890 O O . LEU A 1 110 ? -16.509 2.625 19.821 1.00 98.06 110 LEU A O 1
ATOM 894 N N . THR A 1 111 ? -15.481 0.820 18.968 1.00 98.12 111 THR A N 1
ATOM 895 C CA . THR A 1 111 ? -16.282 -0.164 19.710 1.00 98.12 111 THR A CA 1
ATOM 896 C C . THR A 1 111 ? -16.131 0.034 21.216 1.00 98.12 111 THR A C 1
ATOM 898 O O . THR A 1 111 ? -17.125 0.112 21.939 1.00 98.12 111 THR A O 1
ATOM 901 N N . TYR A 1 112 ? -14.894 0.184 21.692 1.00 98.19 112 TYR A N 1
ATOM 902 C CA . TYR A 1 112 ? -14.613 0.442 23.100 1.00 98.19 112 TYR A CA 1
ATOM 903 C C . TYR A 1 112 ? -15.252 1.753 23.586 1.00 98.19 112 TYR A C 1
ATOM 905 O O . TYR A 1 112 ? -15.886 1.791 24.644 1.00 98.19 112 TYR A O 1
ATOM 913 N N . THR A 1 113 ? -15.156 2.820 22.793 1.00 96.81 113 THR A N 1
ATOM 914 C CA . THR A 1 113 ? -15.777 4.114 23.095 1.00 96.81 113 THR A CA 1
ATOM 915 C C . THR A 1 113 ? -17.302 4.014 23.157 1.00 96.81 113 THR A C 1
ATOM 917 O O . THR A 1 113 ? -17.906 4.542 24.088 1.00 96.81 113 THR A O 1
ATOM 920 N N . ILE A 1 114 ? -17.943 3.300 22.227 1.00 97.00 114 ILE A N 1
ATOM 921 C CA . ILE A 1 114 ? -19.403 3.126 22.230 1.00 97.00 114 ILE A CA 1
ATOM 922 C C . ILE A 1 114 ? -19.859 2.372 23.481 1.00 97.00 114 ILE A C 1
ATOM 924 O O . ILE A 1 114 ? -20.804 2.788 24.156 1.00 97.00 114 ILE A O 1
ATOM 928 N N . ILE A 1 115 ? -19.171 1.282 23.824 1.00 97.06 115 ILE A N 1
ATOM 929 C CA . ILE A 1 115 ? -19.513 0.473 24.996 1.00 97.06 115 ILE A CA 1
ATOM 930 C C . ILE A 1 115 ? -19.408 1.304 26.282 1.00 97.06 115 ILE A C 1
ATOM 932 O O . ILE A 1 115 ? -20.314 1.289 27.118 1.00 97.06 115 ILE A O 1
ATOM 936 N N . THR A 1 116 ? -18.323 2.065 26.422 1.00 93.50 116 THR A N 1
ATOM 937 C CA . THR A 1 116 ? -18.045 2.856 27.628 1.00 93.50 116 THR A CA 1
ATOM 938 C C . THR A 1 116 ? -18.936 4.086 27.763 1.00 93.50 116 THR A C 1
ATOM 940 O O . THR A 1 116 ? -19.459 4.338 28.849 1.00 93.50 116 THR A O 1
ATOM 943 N N . LEU A 1 117 ? -19.153 4.832 26.678 1.00 93.06 117 LEU A N 1
ATOM 944 C CA . LEU A 1 117 ? -19.905 6.087 26.718 1.00 93.06 117 LEU A CA 1
ATOM 945 C C . LEU A 1 117 ? -21.417 5.905 26.584 1.00 93.06 117 LEU A C 1
ATOM 947 O O . LEU A 1 117 ? -22.165 6.739 27.094 1.00 93.06 117 LEU A O 1
ATOM 951 N N . PHE A 1 118 ? -21.891 4.849 25.927 1.00 93.81 118 PHE A N 1
ATOM 952 C CA . PHE A 1 118 ? -23.320 4.677 25.656 1.00 93.81 118 PHE A CA 1
ATOM 953 C C . PHE A 1 118 ? -23.878 3.419 26.310 1.00 93.81 118 PHE A C 1
ATOM 955 O O . PHE A 1 118 ? -24.793 3.518 27.127 1.00 93.81 118 PHE A O 1
ATOM 962 N N . VAL A 1 119 ? -23.315 2.244 26.014 1.00 95.62 119 VAL A N 1
ATOM 963 C CA . VAL A 1 119 ? -23.929 0.965 26.414 1.00 95.62 119 VAL A CA 1
ATOM 964 C C . VAL A 1 119 ? -23.997 0.812 27.934 1.00 95.62 119 VAL A C 1
ATOM 966 O O . VAL A 1 119 ? -25.075 0.542 28.463 1.00 95.62 119 VAL A O 1
ATOM 969 N N . PHE A 1 120 ? -22.893 1.022 28.662 1.00 93.88 120 PHE A N 1
ATOM 970 C CA . PHE A 1 120 ? -22.908 0.861 30.123 1.00 93.88 120 PHE A CA 1
ATOM 971 C C . PHE A 1 120 ? -23.862 1.835 30.834 1.00 93.88 120 PHE A C 1
ATOM 973 O O . PHE A 1 120 ? -24.662 1.376 31.653 1.00 93.88 120 PHE A O 1
ATOM 980 N N . PRO A 1 121 ? -23.836 3.154 30.562 1.00 92.88 121 PRO A N 1
ATOM 981 C CA . PRO A 1 121 ? -24.735 4.098 31.226 1.00 92.88 121 PRO A CA 1
ATOM 982 C C . PRO A 1 121 ? -26.211 3.836 30.912 1.00 92.88 121 PRO A C 1
ATOM 984 O O . PRO A 1 121 ? -27.032 3.843 31.826 1.00 92.88 121 PRO A O 1
ATOM 987 N N . ILE A 1 122 ? -26.542 3.518 29.656 1.00 95.44 122 ILE A N 1
ATOM 988 C CA . ILE A 1 122 ? -27.912 3.162 29.259 1.00 95.44 122 ILE A CA 1
ATOM 989 C C . ILE A 1 122 ? -28.364 1.881 29.968 1.00 95.44 122 ILE A C 1
ATOM 991 O O . ILE A 1 122 ? -29.485 1.814 30.465 1.00 95.44 122 ILE A O 1
ATOM 995 N N . SER A 1 123 ? -27.486 0.882 30.086 1.00 95.19 123 SER A N 1
ATOM 996 C CA . SER A 1 123 ? -27.806 -0.353 30.806 1.00 95.19 123 SER A CA 1
ATOM 997 C C . SER A 1 123 ? -28.080 -0.114 32.293 1.00 95.19 123 SER A C 1
ATOM 999 O O . SER A 1 123 ? -28.949 -0.778 32.854 1.00 95.19 123 SER A O 1
ATOM 1001 N N . LYS A 1 124 ? -27.371 0.822 32.939 1.00 93.81 124 LYS A N 1
ATOM 1002 C CA . LYS A 1 124 ? -27.638 1.197 34.339 1.00 93.81 124 LYS A CA 1
ATOM 1003 C C . LYS A 1 124 ? -29.010 1.851 34.492 1.00 93.81 124 LYS A C 1
ATOM 1005 O O . LYS A 1 124 ? -29.762 1.466 35.377 1.00 93.81 124 LYS A O 1
ATOM 1010 N N . ILE A 1 125 ? -29.343 2.787 33.600 1.00 95.12 125 ILE A N 1
ATOM 1011 C CA . ILE A 1 125 ? -30.661 3.441 33.564 1.00 95.12 125 ILE A CA 1
ATOM 1012 C C . ILE A 1 125 ? -31.764 2.394 33.400 1.00 95.12 125 ILE A C 1
ATOM 1014 O O . ILE A 1 125 ? -32.730 2.400 34.159 1.00 95.12 125 ILE A O 1
ATOM 1018 N N . LYS A 1 126 ? -31.595 1.467 32.447 1.00 95.88 126 LYS A N 1
ATOM 1019 C CA . LYS A 1 126 ? -32.539 0.367 32.229 1.00 95.88 126 LYS A CA 1
ATOM 1020 C C . LYS A 1 126 ? -32.746 -0.447 33.507 1.00 95.88 126 LYS A C 1
ATOM 1022 O O . LYS A 1 126 ? -33.883 -0.672 33.890 1.00 95.88 126 LYS A O 1
ATOM 1027 N N . HIS A 1 127 ? -31.668 -0.853 34.175 1.00 95.19 127 HIS A N 1
ATOM 1028 C CA . HIS A 1 127 ? -31.773 -1.672 35.380 1.00 95.19 127 HIS A CA 1
ATOM 1029 C C . HIS A 1 127 ? -32.547 -0.969 36.504 1.00 95.19 127 HIS A C 1
ATOM 1031 O O . HIS A 1 127 ? -33.437 -1.568 37.095 1.00 95.19 127 HIS A O 1
ATOM 1037 N N . SER A 1 128 ? -32.279 0.317 36.749 1.00 94.00 128 SER A N 1
ATOM 1038 C CA . SER A 1 128 ? -33.026 1.086 37.752 1.00 94.00 128 SER A CA 1
ATOM 1039 C C . SER A 1 128 ? -34.502 1.267 37.384 1.00 94.00 128 SER A C 1
ATOM 1041 O O . SER A 1 128 ? -35.359 1.255 38.263 1.00 94.00 128 SER A O 1
ATOM 1043 N N . LEU A 1 129 ? -34.821 1.411 36.095 1.00 95.38 129 LEU A N 1
ATOM 1044 C CA . LEU A 1 129 ? -36.210 1.420 35.630 1.00 95.38 129 LEU A CA 1
ATOM 1045 C C . LEU A 1 129 ? -36.892 0.058 35.825 1.00 95.38 129 LEU A C 1
ATOM 1047 O O . LEU A 1 129 ? -38.050 0.023 36.237 1.00 95.38 129 LEU A O 1
ATOM 1051 N N . ASP A 1 130 ? -36.184 -1.045 35.573 1.00 96.50 130 ASP A N 1
ATOM 1052 C CA . ASP A 1 130 ? -36.696 -2.398 35.809 1.00 96.50 130 ASP A CA 1
ATOM 1053 C C . ASP A 1 130 ? -37.004 -2.603 37.309 1.00 96.50 130 ASP A C 1
ATOM 1055 O O . ASP A 1 130 ? -38.081 -3.095 37.644 1.00 96.50 130 ASP A O 1
ATOM 1059 N N . GLU A 1 131 ? -36.138 -2.152 38.225 1.00 95.25 131 GLU A N 1
ATOM 1060 C CA . GLU A 1 131 ? -36.404 -2.194 39.677 1.00 95.25 131 GLU A CA 1
ATOM 1061 C C . GLU A 1 131 ? -37.656 -1.387 40.057 1.00 95.25 131 GLU A C 1
ATOM 1063 O O . GLU A 1 131 ? -38.548 -1.908 40.735 1.00 95.25 131 GLU A O 1
ATOM 1068 N N . LEU A 1 132 ? -37.780 -0.156 39.545 1.00 93.62 132 LEU A N 1
ATOM 1069 C CA . LEU A 1 132 ? -38.968 0.678 39.756 1.00 93.62 132 LEU A CA 1
ATOM 1070 C C . LEU A 1 132 ? -40.246 0.003 39.246 1.00 93.62 132 LEU A C 1
ATOM 1072 O O . LEU A 1 132 ? -41.287 0.097 39.896 1.00 93.62 132 LEU A O 1
ATOM 1076 N N . SER A 1 133 ? -40.177 -0.699 38.112 1.00 93.12 133 SER A N 1
ATOM 1077 C CA . SER A 1 133 ? -41.326 -1.415 37.543 1.00 93.12 133 SER A CA 1
ATOM 1078 C C . SER A 1 133 ? -41.836 -2.545 38.446 1.00 93.12 133 SER A C 1
ATOM 1080 O O . SER A 1 133 ? -43.022 -2.866 38.426 1.00 93.12 133 SER A O 1
ATOM 1082 N N . LEU A 1 134 ? -40.957 -3.103 39.284 1.00 95.44 134 LEU A N 1
ATOM 1083 C CA . LEU A 1 134 ? -41.280 -4.124 40.280 1.00 95.44 134 LEU A CA 1
ATOM 1084 C C . LEU A 1 134 ? -41.711 -3.521 41.628 1.00 95.44 134 LEU A C 1
ATOM 1086 O O . LEU A 1 134 ? -41.936 -4.257 42.588 1.00 95.44 134 LEU A O 1
ATOM 1090 N N . GLY A 1 135 ? -41.817 -2.191 41.722 1.00 91.75 135 GLY A N 1
ATOM 1091 C CA . GLY A 1 135 ? -42.113 -1.479 42.965 1.00 91.75 135 GLY A CA 1
ATOM 1092 C C . GLY A 1 135 ? -40.932 -1.421 43.939 1.00 91.75 135 GLY A C 1
ATOM 1093 O O . GLY A 1 135 ? -41.119 -1.069 45.104 1.00 91.75 135 GLY A O 1
ATOM 1094 N N . ILE A 1 136 ? -39.722 -1.758 43.485 1.00 93.19 136 ILE A N 1
ATOM 1095 C CA . ILE A 1 136 ? -38.491 -1.682 44.272 1.00 93.19 136 ILE A CA 1
ATOM 1096 C C . ILE A 1 136 ? -37.863 -0.311 44.012 1.00 93.19 136 ILE A C 1
ATOM 1098 O O . ILE A 1 136 ? -37.645 0.067 42.866 1.00 93.19 136 ILE A O 1
ATOM 1102 N N . LEU A 1 137 ? -37.579 0.461 45.065 1.00 92.12 137 LEU A N 1
ATOM 1103 C CA . LEU A 1 137 ? -36.938 1.772 44.923 1.00 92.12 137 LEU A CA 1
ATOM 1104 C C . LEU A 1 137 ? -35.413 1.594 44.770 1.00 92.12 137 LEU A C 1
ATOM 1106 O O . LEU A 1 137 ? -34.757 1.277 45.768 1.00 92.12 137 LEU A O 1
ATOM 1110 N N . PRO A 1 138 ? -34.840 1.800 43.567 1.00 90.44 138 PRO A N 1
ATOM 1111 C CA . PRO A 1 138 ? -33.410 1.649 43.326 1.00 90.44 138 PRO A CA 1
ATOM 1112 C C . PRO A 1 138 ? -32.605 2.734 44.060 1.00 90.44 138 PRO A C 1
ATOM 1114 O O . PRO A 1 138 ? -33.120 3.825 44.328 1.00 90.44 138 PRO A O 1
ATOM 1117 N N . PRO A 1 139 ? -31.315 2.506 44.358 1.00 89.00 139 PRO A N 1
ATOM 1118 C CA . PRO A 1 139 ? -30.436 3.575 44.817 1.00 89.00 139 PRO A CA 1
ATOM 1119 C C . PRO A 1 139 ? -30.202 4.614 43.709 1.00 89.00 139 PRO A C 1
ATOM 1121 O O . PRO A 1 139 ? -30.219 4.297 42.519 1.00 89.00 139 PRO A O 1
ATOM 1124 N N . ASN A 1 140 ? -29.916 5.860 44.101 1.00 89.19 140 ASN A N 1
ATOM 1125 C CA . ASN A 1 140 ? -29.593 6.917 43.142 1.00 89.19 140 ASN A CA 1
ATOM 1126 C C . ASN A 1 140 ? -28.338 6.560 42.335 1.00 89.19 140 ASN A C 1
ATOM 1128 O O . ASN A 1 140 ? -27.286 6.230 42.891 1.00 89.19 140 ASN A O 1
ATOM 1132 N N . ILE A 1 141 ? -28.429 6.694 41.014 1.00 90.25 141 ILE A N 1
ATOM 1133 C CA . ILE A 1 141 ? -27.301 6.483 40.112 1.00 90.25 141 ILE A CA 1
ATOM 1134 C C . ILE A 1 141 ? -26.367 7.692 40.233 1.00 90.25 141 ILE A C 1
ATOM 1136 O O . ILE A 1 141 ? -26.778 8.833 40.019 1.00 90.25 141 ILE A O 1
ATOM 1140 N N . SER A 1 142 ? -25.094 7.452 40.555 1.00 85.94 142 SER A N 1
ATOM 1141 C CA . SER A 1 142 ? -24.083 8.513 40.574 1.00 85.94 142 SER A CA 1
ATOM 1142 C C . SER A 1 142 ? -23.899 9.099 39.173 1.00 85.94 142 SER A C 1
ATOM 1144 O O . SER A 1 142 ? -23.611 8.367 38.222 1.00 85.94 142 SER A O 1
ATOM 1146 N N . ASN A 1 143 ? -24.051 10.419 39.054 1.00 82.12 143 ASN A N 1
ATOM 1147 C CA . ASN A 1 143 ? -23.911 11.128 37.793 1.00 82.12 143 ASN A CA 1
ATOM 1148 C C . ASN A 1 143 ? -22.787 12.167 37.858 1.00 82.12 143 ASN A C 1
ATOM 1150 O O . ASN A 1 143 ? -22.836 13.111 38.641 1.00 82.12 143 ASN A O 1
ATOM 1154 N N . GLN A 1 144 ? -21.789 11.999 36.993 1.00 83.88 144 GLN A N 1
ATO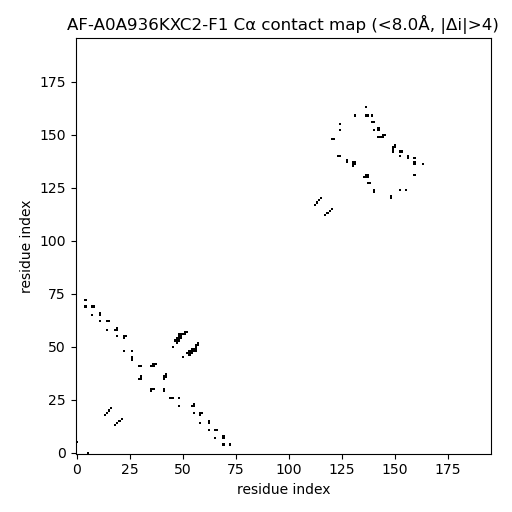M 1155 C CA . GLN A 1 144 ? -20.740 12.992 36.733 1.00 83.88 144 GLN A CA 1
ATOM 1156 C C . GLN A 1 144 ? -20.800 13.517 35.289 1.00 83.88 144 GLN A C 1
ATOM 1158 O O . GLN A 1 144 ? -19.985 14.350 34.893 1.00 83.88 144 GLN A O 1
ATOM 1163 N N . ARG A 1 145 ? -21.754 13.025 34.487 1.00 86.31 145 ARG A N 1
ATOM 1164 C CA . ARG A 1 145 ? -21.898 13.363 33.074 1.00 86.31 145 ARG A CA 1
ATOM 1165 C C . ARG A 1 145 ? -22.722 14.634 32.921 1.00 86.31 145 ARG A C 1
ATOM 1167 O O . ARG A 1 145 ? -23.707 14.844 33.625 1.00 86.31 145 ARG A O 1
ATOM 1174 N N . ARG A 1 146 ? -22.305 15.471 31.974 1.00 91.25 146 ARG A N 1
ATOM 1175 C CA . ARG A 1 146 ? -22.962 16.739 31.615 1.00 91.25 146 ARG A CA 1
ATOM 1176 C C . ARG A 1 146 ? -23.599 16.684 30.220 1.00 91.25 146 ARG A C 1
ATOM 1178 O O . ARG A 1 146 ? -23.797 17.724 29.608 1.00 91.25 146 ARG A O 1
ATOM 1185 N N . ASP A 1 147 ? -23.838 15.476 29.717 1.00 93.19 147 ASP A N 1
ATOM 1186 C CA . ASP A 1 147 ? -24.510 15.202 28.445 1.00 93.19 147 ASP A CA 1
ATOM 1187 C C . ASP A 1 147 ? -25.980 14.809 28.677 1.00 93.19 147 ASP A C 1
ATOM 1189 O O . ASP A 1 147 ? -26.456 14.748 29.815 1.00 93.19 147 ASP A O 1
ATOM 1193 N N . GLU A 1 148 ? -26.702 14.526 27.595 1.00 93.31 148 GLU A N 1
ATOM 1194 C CA . GLU A 1 148 ? -28.120 14.158 27.604 1.00 93.31 148 GLU A CA 1
ATOM 1195 C C . GLU A 1 148 ? -28.373 12.894 28.440 1.00 93.31 148 GLU A C 1
ATOM 1197 O O . GLU A 1 148 ? -29.392 12.781 29.119 1.00 93.31 148 GLU A O 1
ATOM 1202 N N . ILE A 1 149 ? -27.417 11.956 28.459 1.00 94.44 149 ILE A N 1
ATOM 1203 C CA . ILE A 1 149 ? -27.497 10.758 29.303 1.00 94.44 149 ILE A CA 1
ATOM 1204 C C . ILE A 1 149 ? -27.412 11.141 30.783 1.00 94.44 149 ILE A C 1
ATOM 1206 O O . ILE A 1 149 ? -28.159 10.605 31.601 1.00 94.44 149 ILE A O 1
ATOM 1210 N N . GLY A 1 150 ? -26.541 12.086 31.138 1.00 94.00 150 GLY A N 1
ATOM 1211 C CA . GLY A 1 150 ? -26.481 12.651 32.484 1.00 94.00 150 GLY A CA 1
ATOM 1212 C C . GLY A 1 150 ? -27.783 13.343 32.899 1.00 94.00 150 GLY A C 1
ATOM 1213 O O . GLY A 1 150 ? -28.252 13.145 34.020 1.00 94.00 150 GLY A O 1
ATOM 1214 N N . GLU A 1 151 ? -28.408 14.112 32.006 1.00 95.88 151 GLU A N 1
ATOM 1215 C CA . GLU A 1 151 ? -29.706 14.735 32.299 1.00 95.88 151 GLU A CA 1
ATOM 1216 C C . GLU A 1 151 ? -30.787 13.678 32.576 1.00 95.88 151 GLU A C 1
ATOM 1218 O O . GLU A 1 151 ? -31.515 13.791 33.566 1.00 95.88 151 GLU A O 1
ATOM 1223 N N . ILE A 1 152 ? -30.845 12.613 31.768 1.00 94.81 152 ILE A N 1
ATOM 1224 C CA . ILE A 1 152 ? -31.781 11.496 31.975 1.00 94.81 152 ILE A CA 1
ATOM 1225 C C . ILE A 1 152 ? -31.562 10.850 33.346 1.00 94.81 152 ILE A C 1
ATOM 1227 O O . ILE A 1 152 ? -32.527 10.615 34.073 1.00 94.81 152 ILE A O 1
ATOM 1231 N N . VAL A 1 153 ? -30.306 10.601 33.732 1.00 95.62 153 VAL A N 1
ATOM 1232 C CA . VAL A 1 153 ? -29.983 10.042 35.054 1.00 95.62 153 VAL A CA 1
ATOM 1233 C C . VAL A 1 153 ? -30.470 10.956 36.180 1.00 95.62 153 VAL A C 1
ATOM 1235 O O . VAL A 1 153 ? -31.047 10.473 37.153 1.00 95.62 153 VAL A O 1
ATOM 1238 N N . ASN A 1 154 ? -30.279 12.270 36.052 1.00 94.88 154 ASN A N 1
ATOM 1239 C CA . ASN A 1 154 ? -30.731 13.222 37.066 1.00 94.88 154 ASN A CA 1
ATOM 1240 C C . ASN A 1 154 ? -32.255 13.194 37.227 1.00 94.88 154 ASN A C 1
ATOM 1242 O O . ASN A 1 154 ? -32.741 13.107 38.354 1.00 94.88 154 ASN A O 1
ATOM 1246 N N . LYS A 1 155 ? -33.004 13.193 36.117 1.00 95.00 155 LYS A N 1
ATOM 1247 C CA . LYS A 1 155 ? -34.472 13.108 36.163 1.00 95.00 155 LYS A CA 1
ATOM 1248 C C . LYS A 1 155 ? -34.959 11.775 36.723 1.00 95.00 155 LYS A C 1
ATOM 1250 O O . LYS A 1 155 ? -35.934 11.749 37.469 1.00 95.00 155 LYS A O 1
ATOM 1255 N N . LEU A 1 156 ? -34.268 10.677 36.420 1.00 95.38 156 LEU A N 1
ATOM 1256 C CA . LEU A 1 156 ? -34.586 9.371 36.995 1.00 95.38 156 LEU A CA 1
ATOM 1257 C C . LEU A 1 156 ? -34.372 9.351 38.517 1.00 95.38 156 LEU A C 1
ATOM 1259 O O . LEU A 1 156 ? -35.233 8.874 39.249 1.00 95.38 156 LEU A O 1
ATOM 1263 N N . ASN A 1 157 ? -33.269 9.918 39.011 1.00 95.00 157 ASN A N 1
ATOM 1264 C CA . ASN A 1 157 ? -33.015 10.030 40.452 1.00 95.00 157 ASN A CA 1
ATOM 1265 C C . ASN A 1 157 ? -34.061 10.913 41.159 1.00 95.00 157 ASN A C 1
ATOM 1267 O O . ASN A 1 157 ? -34.494 10.608 42.275 1.00 95.00 157 ASN A O 1
ATOM 1271 N N . GLU A 1 158 ? -34.484 12.004 40.516 1.00 94.88 158 GLU A N 1
ATOM 1272 C CA . GLU A 1 158 ? -35.554 12.867 41.021 1.00 94.88 158 GLU A CA 1
ATOM 1273 C C . GLU A 1 158 ? -36.885 12.106 41.117 1.00 94.88 158 GLU A C 1
ATOM 1275 O O . GLU A 1 158 ? -37.545 12.147 42.158 1.00 94.88 158 GLU A O 1
ATOM 1280 N N . LEU A 1 159 ? -37.237 11.335 40.082 1.00 94.25 159 LEU A N 1
ATOM 1281 C CA . LEU A 1 159 ? -38.420 10.475 40.075 1.00 94.25 159 LEU A CA 1
ATOM 1282 C C . LEU A 1 159 ? -38.396 9.470 41.233 1.00 94.25 159 LEU A C 1
ATOM 1284 O O . LEU A 1 159 ? -39.353 9.408 42.006 1.00 94.25 159 LEU A O 1
ATOM 1288 N N . THR A 1 160 ? -37.298 8.728 41.398 1.00 94.19 160 THR A N 1
ATOM 1289 C CA . THR A 1 160 ? -37.134 7.765 42.499 1.00 94.19 160 THR A CA 1
ATOM 1290 C C . THR A 1 160 ? -37.291 8.439 43.862 1.00 94.19 160 THR A C 1
ATOM 1292 O O . THR A 1 160 ? -37.963 7.915 44.753 1.00 94.19 160 THR A O 1
ATOM 1295 N N . THR A 1 161 ? -36.724 9.636 44.025 1.00 94.38 161 THR A N 1
ATOM 1296 C CA . THR A 1 161 ? -36.825 10.414 45.268 1.00 94.38 161 THR A CA 1
ATOM 1297 C C . THR A 1 161 ? -38.265 10.834 45.560 1.00 94.38 161 THR A C 1
ATOM 1299 O O . THR A 1 161 ? -38.717 10.744 46.703 1.00 94.38 161 THR A O 1
ATOM 1302 N N . ASN A 1 162 ? -39.004 11.277 44.544 1.00 93.88 162 ASN A N 1
ATOM 1303 C CA . ASN A 1 162 ? -40.396 11.688 44.702 1.00 93.88 162 ASN A CA 1
ATOM 1304 C C . ASN A 1 162 ? -41.300 10.495 45.038 1.00 93.88 162 ASN A C 1
ATOM 1306 O O . ASN A 1 162 ? -42.094 10.589 45.972 1.00 93.88 162 ASN A O 1
ATOM 1310 N N . LEU A 1 163 ? -41.114 9.351 44.372 1.00 93.50 163 LEU A N 1
ATOM 1311 C CA . LEU A 1 163 ? -41.839 8.115 44.691 1.00 93.50 163 LEU A CA 1
ATOM 1312 C C . LEU A 1 163 ? -41.575 7.647 46.127 1.00 93.50 163 LEU A C 1
ATOM 1314 O O . LEU A 1 163 ? -42.511 7.272 46.834 1.00 93.50 163 LEU A O 1
ATOM 1318 N N . LYS A 1 164 ? -40.321 7.734 46.590 1.00 92.88 164 LYS A N 1
ATOM 1319 C CA . LYS A 1 164 ? -39.961 7.427 47.979 1.00 92.88 164 LYS A CA 1
ATOM 1320 C C . LYS A 1 164 ? -40.728 8.302 48.974 1.00 92.88 164 LYS A C 1
ATOM 1322 O O . LYS A 1 164 ? -41.330 7.770 49.902 1.00 92.88 164 LYS A O 1
ATOM 1327 N N . LYS A 1 165 ? -40.770 9.621 48.751 1.00 92.88 165 LYS A N 1
ATOM 1328 C CA . LYS A 1 165 ? -41.528 10.557 49.602 1.00 92.88 165 LYS A CA 1
ATOM 1329 C C . LYS A 1 165 ? -43.022 10.228 49.625 1.00 92.88 165 LYS A C 1
ATOM 1331 O O . LYS A 1 165 ? -43.637 10.260 50.686 1.00 92.88 165 LYS A O 1
ATOM 1336 N N . THR A 1 166 ? -43.612 9.888 48.477 1.00 92.06 166 THR A N 1
ATOM 1337 C CA . THR A 1 166 ? -45.027 9.491 48.395 1.00 92.06 166 THR A CA 1
ATOM 1338 C C . THR A 1 166 ? -45.309 8.202 49.177 1.00 92.06 166 THR A C 1
ATOM 1340 O O . THR A 1 166 ? -46.330 8.112 49.867 1.00 92.06 166 THR A O 1
ATOM 1343 N N . ALA A 1 167 ? -44.405 7.220 49.118 1.00 90.25 167 ALA A N 1
ATOM 1344 C CA . ALA A 1 167 ? -44.519 5.982 49.888 1.00 90.25 167 ALA A CA 1
ATOM 1345 C C . ALA A 1 167 ? -44.391 6.228 51.404 1.00 90.25 167 ALA A C 1
ATOM 1347 O O . ALA A 1 167 ? -45.206 5.728 52.180 1.00 90.25 167 ALA A O 1
ATOM 1348 N N . GLU A 1 168 ? -43.419 7.041 51.826 1.00 90.75 168 GLU A N 1
ATOM 1349 C CA . GLU A 1 168 ? -43.219 7.426 53.231 1.00 90.75 168 GLU A CA 1
ATOM 1350 C C . GLU A 1 168 ? -44.430 8.180 53.797 1.00 90.75 168 GLU A C 1
ATOM 1352 O O . GLU A 1 168 ? -44.920 7.829 54.869 1.00 90.75 168 GLU A O 1
ATOM 1357 N N . PHE A 1 169 ? -44.979 9.136 53.043 1.00 91.31 169 PHE A N 1
ATOM 1358 C CA . PHE A 1 169 ? -46.197 9.860 53.415 1.00 91.31 169 PHE A CA 1
ATOM 1359 C C . PHE A 1 169 ? -47.398 8.922 53.610 1.00 91.31 169 PHE A C 1
ATOM 1361 O O . PHE A 1 169 ? -48.148 9.042 54.578 1.00 91.31 169 PHE A O 1
ATOM 1368 N N . SER A 1 170 ? -47.563 7.944 52.717 1.00 90.19 170 SER A N 1
ATOM 1369 C CA . SER A 1 170 ? -48.652 6.963 52.814 1.00 90.19 170 SER A CA 1
ATOM 1370 C C . SER A 1 170 ? -48.510 6.069 54.054 1.00 90.19 170 SER A C 1
ATOM 1372 O O . SER A 1 170 ? -49.504 5.749 54.707 1.00 90.19 170 SER A O 1
ATOM 1374 N N . LEU A 1 171 ? -47.276 5.698 54.418 1.00 87.88 171 LEU A N 1
ATOM 1375 C CA . LEU A 1 171 ? -46.987 4.959 55.651 1.00 87.88 171 LEU A CA 1
ATOM 1376 C C . LEU A 1 171 ? -47.271 5.789 56.907 1.00 87.88 171 LEU A C 1
ATOM 1378 O O . LEU A 1 171 ? -47.768 5.247 57.893 1.00 87.88 171 LEU A O 1
ATOM 1382 N N . GLU A 1 172 ? -46.952 7.081 56.888 1.00 87.69 172 GLU A N 1
ATOM 1383 C CA . GLU A 1 172 ? -47.204 7.996 58.004 1.00 87.69 172 GLU A CA 1
ATOM 1384 C C . GLU A 1 172 ? -48.709 8.165 58.264 1.00 87.69 172 GLU A C 1
ATOM 1386 O O . GLU A 1 172 ? -49.158 7.950 59.391 1.00 87.69 172 GLU A O 1
ATOM 1391 N N . LEU A 1 173 ? -49.509 8.385 57.212 1.00 83.31 173 LEU A N 1
ATOM 1392 C CA . LEU A 1 173 ? -50.975 8.406 57.312 1.00 83.31 173 LEU A CA 1
ATOM 1393 C C . LEU A 1 173 ? -51.543 7.086 57.850 1.00 83.31 173 LEU A C 1
ATOM 1395 O O . LEU A 1 173 ? -52.440 7.086 58.693 1.00 83.31 173 LEU A O 1
ATOM 1399 N N . GLY A 1 174 ? -51.014 5.949 57.388 1.00 78.75 174 GLY A N 1
ATOM 1400 C CA . GLY A 1 174 ? -51.430 4.633 57.872 1.00 78.75 174 GLY A CA 1
ATOM 1401 C C . GLY A 1 174 ? -51.186 4.445 59.373 1.00 78.75 174 GLY A C 1
ATOM 1402 O O . GLY A 1 174 ? -52.025 3.871 60.064 1.00 78.75 174 GLY A O 1
ATOM 1403 N N . LYS A 1 175 ? -50.072 4.967 59.903 1.00 80.38 175 LYS A N 1
ATOM 1404 C CA . LYS A 1 175 ? -49.767 4.916 61.341 1.00 80.38 175 LYS A CA 1
ATOM 1405 C C . LYS A 1 175 ? -50.718 5.782 62.162 1.00 80.38 175 LYS A C 1
ATOM 1407 O O . LYS A 1 175 ? -51.195 5.316 63.192 1.00 80.38 175 LYS A O 1
ATOM 1412 N N . GLU A 1 176 ? -51.027 6.996 61.708 1.00 68.62 176 GLU A N 1
ATOM 1413 C CA . GLU A 1 176 ? -51.970 7.881 62.406 1.00 68.62 176 GLU A CA 1
ATOM 1414 C C . GLU A 1 176 ? -53.389 7.289 62.461 1.00 68.62 176 GLU A C 1
ATOM 1416 O O . GLU A 1 176 ? -54.023 7.307 63.517 1.00 68.62 176 GLU A O 1
ATOM 1421 N N . ILE A 1 177 ? -53.867 6.684 61.365 1.00 59.19 177 ILE A N 1
ATOM 1422 C CA . ILE A 1 177 ? -55.206 6.066 61.288 1.00 59.19 177 ILE A CA 1
ATOM 1423 C C . ILE A 1 177 ? -55.346 4.854 62.226 1.00 59.19 177 ILE A C 1
ATOM 1425 O O . ILE A 1 177 ? -56.426 4.619 62.767 1.00 59.19 177 ILE A O 1
ATOM 1429 N N . VAL A 1 178 ? -54.277 4.077 62.426 1.00 60.88 178 VAL A N 1
ATOM 1430 C CA . VAL A 1 178 ? -54.303 2.854 63.251 1.00 60.88 178 VAL A CA 1
ATOM 1431 C C . VAL A 1 178 ? -54.147 3.154 64.756 1.00 60.88 178 VAL A C 1
ATOM 1433 O O . VAL A 1 178 ? -54.381 2.275 65.586 1.00 60.88 178 VAL A O 1
ATOM 1436 N N . THR A 1 179 ? -53.840 4.397 65.154 1.00 48.03 179 THR A N 1
ATOM 1437 C CA . THR A 1 179 ? -53.838 4.783 66.579 1.00 48.03 179 THR A CA 1
ATOM 1438 C C . THR A 1 179 ? -55.247 5.148 67.095 1.00 48.03 179 THR A C 1
ATOM 1440 O O . THR A 1 179 ? -55.906 5.996 66.495 1.00 48.03 179 THR A O 1
ATOM 1443 N N . PRO A 1 180 ? -55.754 4.574 68.214 1.00 49.97 180 PRO A N 1
ATOM 1444 C CA . PRO A 1 180 ? -57.179 4.670 68.594 1.00 49.97 180 PRO A CA 1
ATOM 1445 C C . PRO A 1 180 ? -57.660 6.018 69.179 1.00 49.97 180 PRO A C 1
ATOM 1447 O O . PRO A 1 180 ? -58.730 6.070 69.782 1.00 49.97 180 PRO A O 1
ATOM 1450 N N . ASN A 1 181 ? -56.893 7.107 69.075 1.00 50.28 181 ASN A N 1
ATOM 1451 C CA . ASN A 1 181 ? -57.262 8.444 69.572 1.00 50.28 181 ASN A CA 1
ATOM 1452 C C . ASN A 1 181 ? -56.255 9.452 68.976 1.00 50.28 181 ASN A C 1
ATOM 1454 O O . ASN A 1 181 ? -55.069 9.299 69.220 1.00 50.28 181 ASN A O 1
ATOM 1458 N N . SER A 1 182 ? -56.592 10.482 68.193 1.00 48.09 182 SER A N 1
ATOM 1459 C CA . SER A 1 182 ? -57.594 11.509 68.473 1.00 48.09 182 SER A CA 1
ATOM 1460 C C . SER A 1 182 ? -57.877 12.422 67.261 1.00 48.09 182 SER A C 1
ATOM 1462 O O . SER A 1 182 ? -56.955 12.855 66.579 1.00 48.09 182 SER A O 1
ATOM 1464 N N . LYS A 1 183 ? -59.153 12.823 67.143 1.00 47.91 183 LYS A N 1
ATOM 1465 C CA . LYS A 1 183 ? -59.731 13.970 66.404 1.00 47.91 183 LYS A CA 1
ATOM 1466 C C . LYS A 1 183 ? -59.729 13.925 64.867 1.00 47.9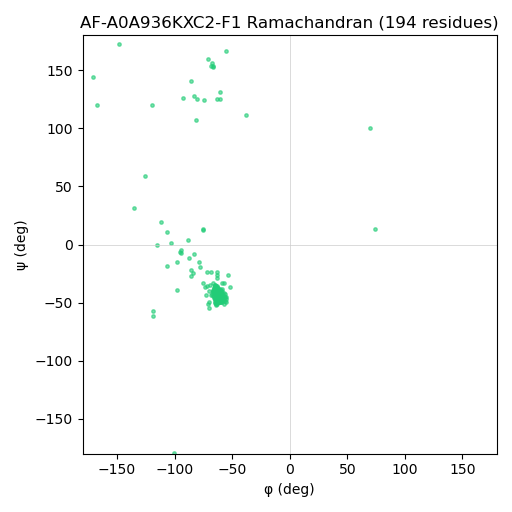1 183 LYS A C 1
ATOM 1468 O O . LYS A 1 183 ? -58.799 14.338 64.189 1.00 47.91 183 LYS A O 1
ATOM 1473 N N . ARG A 1 184 ? -60.914 13.573 64.350 1.00 54.25 184 ARG A N 1
ATOM 1474 C CA . ARG A 1 184 ? -61.421 13.875 63.002 1.00 54.25 184 ARG A CA 1
ATOM 1475 C C . ARG A 1 184 ? -61.011 15.288 62.549 1.00 54.25 184 ARG A C 1
ATOM 1477 O O . ARG A 1 184 ? -61.534 16.272 63.070 1.00 54.25 184 ARG A O 1
ATOM 1484 N N . LEU A 1 185 ? -60.125 15.378 61.559 1.00 51.44 185 LEU A N 1
ATOM 1485 C CA . LEU A 1 185 ? -59.847 16.613 60.825 1.00 51.44 185 LEU A CA 1
ATOM 1486 C C . LEU A 1 185 ? -60.934 16.823 59.761 1.00 51.44 185 LEU A C 1
ATOM 1488 O O . LEU A 1 185 ? -61.228 15.935 58.964 1.00 51.44 185 LEU A O 1
ATOM 1492 N N . ALA A 1 186 ? -61.570 17.995 59.801 1.00 51.59 186 ALA A N 1
ATOM 1493 C CA . ALA A 1 186 ? -62.630 18.400 58.883 1.00 51.59 186 ALA A CA 1
ATOM 1494 C C . ALA A 1 186 ? -62.100 18.616 57.442 1.00 51.59 186 ALA A C 1
ATOM 1496 O O . ALA A 1 186 ? -60.934 18.978 57.269 1.00 51.59 186 ALA A O 1
ATOM 1497 N N . PRO A 1 187 ? -62.941 18.467 56.397 1.00 48.12 187 PRO A N 1
ATOM 1498 C CA . PRO A 1 187 ? -62.499 18.336 55.003 1.00 48.12 187 PRO A CA 1
ATOM 1499 C C . PRO A 1 187 ? -62.028 19.637 54.321 1.00 48.12 187 PRO A C 1
ATOM 1501 O O . PRO A 1 187 ? -61.864 19.670 53.105 1.00 48.12 187 PRO A O 1
ATOM 1504 N N . THR A 1 188 ? -61.793 20.728 55.051 1.00 50.84 188 THR A N 1
ATOM 1505 C CA . THR A 1 188 ? -61.562 22.055 54.450 1.00 50.84 188 THR A CA 1
ATOM 1506 C C . THR A 1 188 ? -60.093 22.429 54.222 1.00 50.84 188 THR A C 1
ATOM 1508 O O . THR A 1 188 ? -59.831 23.419 53.545 1.00 50.84 188 THR A O 1
ATOM 1511 N N . MET A 1 189 ? -59.116 21.640 54.690 1.00 49.09 189 MET A N 1
ATOM 1512 C CA . MET A 1 189 ? -57.687 21.875 54.383 1.00 49.09 189 MET A CA 1
ATOM 1513 C C . MET A 1 189 ? -57.147 21.077 53.184 1.00 49.09 189 MET A C 1
ATOM 1515 O O . MET A 1 189 ? -56.011 21.301 52.768 1.00 49.09 189 MET A O 1
ATOM 1519 N N . PHE A 1 190 ? -57.949 20.187 52.592 1.00 52.00 190 PHE A N 1
ATOM 1520 C CA . PHE A 1 190 ? -57.484 19.209 51.598 1.00 52.00 190 PHE A CA 1
ATOM 1521 C C . PHE A 1 190 ? -57.040 19.819 50.253 1.00 52.00 190 PHE A C 1
ATOM 1523 O O . PHE A 1 190 ? -56.228 19.227 49.552 1.00 52.00 190 PHE A O 1
ATOM 1530 N N . PHE A 1 191 ? -57.515 21.017 49.895 1.00 52.34 191 PHE A N 1
ATOM 1531 C CA . PHE A 1 191 ? -57.282 21.587 48.559 1.00 52.34 191 PHE A CA 1
ATOM 1532 C C . PHE A 1 191 ? -56.125 22.588 48.456 1.00 52.34 191 PHE A C 1
ATOM 1534 O O . PHE A 1 191 ? -55.676 22.875 47.350 1.00 52.34 191 PHE A O 1
ATOM 1541 N N . LYS A 1 192 ? -55.595 23.117 49.568 1.00 46.72 192 LYS A N 1
ATOM 1542 C CA . LYS A 1 192 ? -54.607 24.214 49.497 1.00 46.72 192 LYS A CA 1
ATOM 1543 C C . LYS A 1 192 ? -53.149 23.753 49.361 1.00 46.72 192 LYS A C 1
ATOM 1545 O O . LYS A 1 192 ? -52.289 24.572 49.069 1.00 46.72 192 LYS A O 1
ATOM 1550 N N . LYS A 1 193 ? -52.866 22.460 49.554 1.00 48.41 193 LYS A N 1
ATOM 1551 C CA . LYS A 1 193 ? -51.504 21.891 49.492 1.00 48.41 193 LYS A CA 1
ATOM 1552 C C . LYS A 1 193 ? -51.195 21.115 48.203 1.00 48.41 193 LYS A C 1
ATOM 1554 O O . LYS A 1 193 ? -50.098 20.591 48.084 1.00 48.41 193 LYS A O 1
ATOM 1559 N N . LEU A 1 194 ? -52.140 21.041 47.259 1.00 43.16 194 LEU A N 1
ATOM 1560 C CA . LEU A 1 194 ? -51.992 20.269 46.015 1.00 43.16 194 LEU A CA 1
ATOM 1561 C C . LEU A 1 194 ? -51.505 21.109 44.808 1.00 43.16 194 LEU A C 1
ATOM 1563 O O . LEU A 1 194 ? -51.251 20.541 43.755 1.00 43.16 194 LEU A O 1
ATOM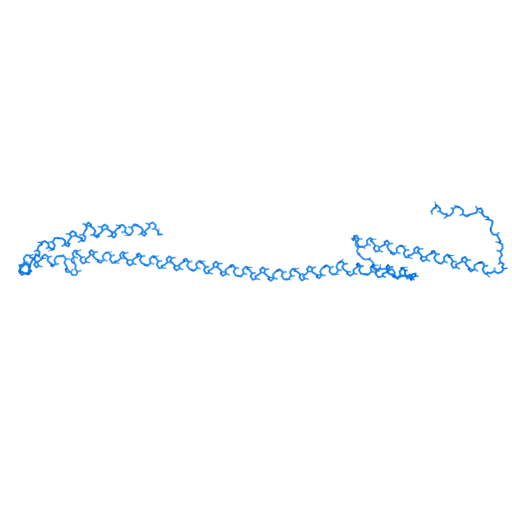 1567 N N . PHE A 1 195 ? -51.381 22.438 44.938 1.00 44.97 195 PHE A N 1
ATOM 1568 C CA . PHE A 1 195 ? -51.048 23.356 43.828 1.00 44.97 195 PHE A CA 1
ATOM 1569 C C . PHE A 1 195 ? -49.977 24.414 44.171 1.00 44.97 195 PHE A C 1
ATOM 1571 O O . PHE A 1 195 ? -50.022 25.525 43.645 1.00 44.97 195 PHE A O 1
ATOM 1578 N N . ALA A 1 196 ? -49.023 24.098 45.048 1.00 41.38 196 ALA A N 1
ATOM 1579 C CA . ALA A 1 196 ? -47.853 24.946 45.298 1.00 41.38 196 ALA A CA 1
ATOM 1580 C C . ALA A 1 196 ? -46.566 24.129 45.198 1.00 41.38 196 ALA A C 1
ATOM 1582 O O . ALA A 1 196 ? -46.578 22.986 45.710 1.00 41.38 196 ALA A O 1
#

Nearest PDB structures (foldseek):
  8c5v-assembly1_I  TM=5.899E-01  e=1.138E-01  Escherichia coli